Protein AF-A0A2A4NBU1-F1 (afdb_monomer)

Secondary structure (DSSP, 8-state):
-TTEEEEEEEEGGGTEEEEEEEEHHHHHHHHHHHHHTTPPP-----GGGGGGGGGGGSPTTEEEEETTEEEEEETTEEEEEE--------EEEETTEEEEHHHHHHHHHHHIIIII---TT--HHHHHHHHHHHHHHHHHHHHHHHHHHHHHHHHHHHHHHHHHHHHHHHHHHHHHHHHHHHHHHHHHHHHHHHHHHHHHHTTHHHHHHHHHHHHHHHHTS-S--------

Radius of gyration: 52.54 Å; Cα contacts (8 Å, |Δi|>4): 190; chains: 1; bounding box: 81×38×161 Å

Solvent-accessible surface area (backbone atoms only — not comparable to full-atom values): 13398 Å² total; per-residue (Å²): 121,89,62,50,46,68,46,73,44,71,29,49,96,74,82,45,65,53,73,43,76,45,51,42,71,62,52,47,55,54,53,50,53,39,50,75,69,73,45,85,64,65,79,88,76,68,76,75,59,45,44,64,62,43,30,90,39,47,61,80,65,41,74,46,53,34,90,49,31,36,38,34,32,43,88,66,30,43,68,46,80,45,84,35,87,62,82,66,90,47,72,44,58,51,67,94,44,78,40,45,36,86,48,48,62,62,48,28,52,56,52,38,76,76,70,66,50,86,76,77,71,67,57,72,75,54,47,52,43,34,49,51,47,51,54,47,51,50,48,53,52,50,51,52,51,50,52,51,50,54,49,52,54,52,50,56,48,49,56,52,51,49,55,52,51,52,51,50,51,52,52,50,53,51,52,53,52,52,50,53,50,53,51,51,51,51,52,52,49,52,51,50,53,50,50,52,52,47,51,63,72,67,43,59,82,52,48,62,52,50,53,54,51,50,53,52,53,60,71,67,56,72,99,78,79,78,85,80,88,80,135

Foldseek 3Di:
DVQKAWDWDDFPPPRDIDIFIDGPVVVVVVVVVCVVVVHQDQADDGPQRLCLLQLVQADAFDWQDAQQWIWTRHPSGTHDIDGDNDDDFDWGGGHNDTHTRHCSRVVSVVSVSVPSDPPDDDPPVRVVSNVVVVVVVVVVVVVVVVVVVVVVVVVVVVVVVVVVVVVVVVVVVVVVVVVVVVVVVVVVVVVVVVVVVCVVVVPVVCVVVVVVVVVVVVVPDDPDDDPDDDD

pLDDT: mean 79.44, std 13.49, range [41.31, 97.56]

Mean predicted aligned error: 16.14 Å

Sequence (231 aa):
MDEFVVQQMELGKTGKALVVIVRKDFLQTIVDEFLNRKLWLVDVYLGPIVLKNLLPLFEENTCLQLQGMELEISQGEFVSYQKKTNKSWDRYRIGDELIDSNHVLPFACGISTLGFGDTTHIPELLMQVRSESISRRIAIGSQVAFLALVFLILLMNFIRFDAVNEEYSRFSAQLQTGKNLLFRMNDLKDEVAQKESFYVKSGLDTQSKLSYYSDRIASCLPSRLSFNLLG

Structure (mmCIF, N/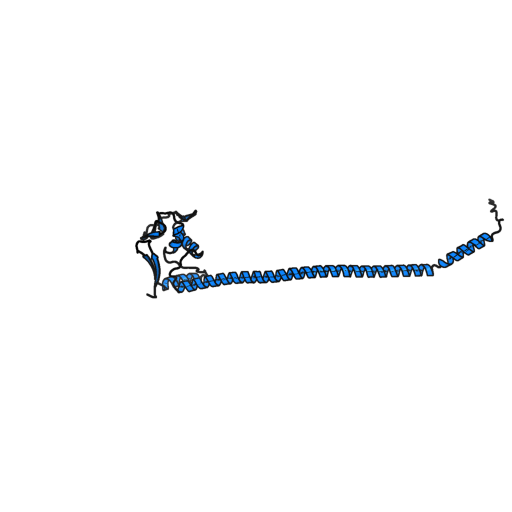CA/C/O backbone):
data_AF-A0A2A4NBU1-F1
#
_entry.id   AF-A0A2A4NBU1-F1
#
loop_
_atom_site.group_PDB
_atom_site.id
_atom_site.type_symbol
_atom_site.label_atom_id
_atom_site.label_alt_id
_atom_site.label_comp_id
_atom_site.label_asym_id
_atom_site.label_entity_id
_atom_site.label_seq_id
_atom_site.pdbx_PDB_ins_code
_atom_site.Cartn_x
_atom_site.Cartn_y
_atom_site.Cartn_z
_atom_site.occupancy
_atom_site.B_iso_or_equiv
_atom_site.auth_seq_id
_atom_site.auth_comp_id
_atom_site.auth_asym_id
_atom_site.auth_atom_id
_atom_site.pdbx_PDB_model_num
ATOM 1 N N . MET A 1 1 ? -1.514 -7.059 -36.323 1.00 52.38 1 MET A N 1
ATOM 2 C CA . MET A 1 1 ? -0.852 -6.297 -35.241 1.00 52.38 1 MET A CA 1
ATOM 3 C C . MET A 1 1 ? -1.372 -6.686 -33.851 1.00 52.38 1 MET A C 1
ATOM 5 O O . MET A 1 1 ? -0.728 -6.308 -32.888 1.00 52.38 1 MET A O 1
ATOM 9 N N . ASP A 1 2 ? -2.425 -7.510 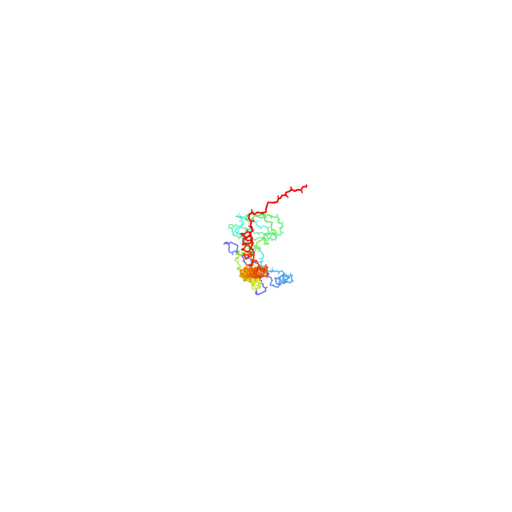-33.727 1.00 62.00 2 ASP A N 1
ATOM 10 C CA . ASP A 1 2 ? -3.018 -7.910 -32.429 1.00 62.00 2 ASP A CA 1
ATOM 11 C C . ASP A 1 2 ? -2.212 -8.910 -31.577 1.00 62.00 2 ASP A C 1
ATOM 13 O O . ASP A 1 2 ? -2.580 -9.195 -30.439 1.00 62.00 2 ASP A O 1
ATOM 17 N N . GLU A 1 3 ? -1.114 -9.461 -32.100 1.00 80.50 3 GLU A N 1
ATOM 18 C CA . GLU A 1 3 ? -0.305 -10.467 -31.391 1.00 80.50 3 GLU A CA 1
ATOM 19 C C . GLU A 1 3 ? 0.789 -9.848 -30.499 1.00 80.50 3 GLU A C 1
ATOM 21 O O . GLU A 1 3 ? 1.436 -10.537 -29.706 1.00 80.50 3 GLU A O 1
ATOM 26 N N . PHE A 1 4 ? 1.015 -8.537 -30.612 1.00 82.25 4 PHE A N 1
ATOM 27 C CA . PHE A 1 4 ? 2.100 -7.848 -29.923 1.00 82.25 4 PHE A CA 1
ATOM 28 C C . PHE A 1 4 ? 1.571 -6.754 -29.011 1.00 82.25 4 PHE A C 1
ATOM 30 O O . PHE A 1 4 ? 0.699 -5.969 -29.374 1.00 82.25 4 PHE A O 1
ATOM 37 N N . VAL A 1 5 ? 2.164 -6.683 -27.828 1.00 81.12 5 VAL A N 1
ATOM 38 C CA . VAL A 1 5 ? 2.031 -5.548 -26.931 1.00 81.12 5 VAL A CA 1
ATOM 39 C C . VAL A 1 5 ? 3.175 -4.587 -27.221 1.00 81.12 5 VAL A C 1
ATOM 41 O O . VAL A 1 5 ? 4.342 -4.983 -27.227 1.00 81.12 5 VAL A O 1
ATOM 44 N N . VAL A 1 6 ? 2.827 -3.322 -27.447 1.00 82.19 6 VAL A N 1
ATOM 45 C CA . VAL A 1 6 ? 3.779 -2.254 -27.750 1.00 82.19 6 VAL A CA 1
ATOM 46 C C . VAL A 1 6 ? 3.655 -1.160 -26.697 1.00 82.19 6 VAL A C 1
ATOM 48 O O . VAL A 1 6 ? 2.556 -0.680 -26.428 1.00 82.19 6 VAL A O 1
ATOM 51 N N . GLN A 1 7 ? 4.784 -0.760 -26.121 1.00 82.00 7 GLN A N 1
ATOM 52 C CA . GLN A 1 7 ? 4.905 0.451 -25.313 1.00 82.00 7 GLN A CA 1
ATOM 53 C C . GLN A 1 7 ? 5.951 1.358 -25.954 1.00 82.00 7 GLN A C 1
ATOM 55 O O . GLN A 1 7 ? 6.982 0.884 -26.434 1.00 82.00 7 GLN A O 1
ATOM 60 N N . GLN A 1 8 ? 5.681 2.659 -25.977 1.00 82.38 8 GLN A N 1
ATOM 61 C CA . GLN A 1 8 ? 6.576 3.640 -26.578 1.00 82.38 8 GLN A CA 1
ATOM 62 C C . GLN A 1 8 ? 6.858 4.794 -25.621 1.00 82.38 8 GLN A C 1
ATOM 64 O O . GLN A 1 8 ? 5.994 5.195 -24.844 1.00 82.38 8 GLN A O 1
ATOM 69 N N . MET A 1 9 ? 8.071 5.329 -25.704 1.00 81.75 9 MET A N 1
ATOM 70 C CA . MET A 1 9 ? 8.528 6.491 -24.952 1.00 81.75 9 MET A CA 1
ATOM 71 C C . MET A 1 9 ? 9.302 7.418 -25.883 1.00 81.75 9 MET A C 1
ATOM 73 O O . MET A 1 9 ? 10.203 6.976 -26.592 1.00 81.75 9 MET A O 1
ATOM 77 N N . GLU A 1 10 ? 8.972 8.703 -25.877 1.00 80.62 10 GLU A N 1
ATOM 78 C CA . GLU A 1 10 ? 9.683 9.707 -26.670 1.00 80.62 10 GLU A CA 1
ATOM 79 C C . GLU A 1 10 ? 11.033 10.065 -26.023 1.00 80.62 10 GLU A C 1
ATOM 81 O O . GLU A 1 10 ? 11.138 10.200 -24.802 1.00 80.62 10 GLU A O 1
ATOM 86 N N . LEU A 1 11 ? 12.076 10.186 -26.849 1.00 80.00 11 LEU A N 1
ATOM 87 C CA . LEU A 1 11 ? 13.441 10.542 -26.453 1.00 80.00 11 LEU A CA 1
ATOM 88 C C . LEU A 1 11 ? 13.660 12.044 -26.679 1.00 80.00 11 LEU A C 1
ATOM 90 O O . LEU A 1 11 ? 14.175 12.481 -27.720 1.00 80.00 11 LEU A O 1
ATOM 94 N N . GLY A 1 12 ? 13.205 12.828 -25.704 1.00 72.44 12 GLY A N 1
ATOM 95 C CA . GLY A 1 12 ? 13.273 14.286 -25.695 1.00 72.44 12 GLY A CA 1
ATOM 96 C C . GLY A 1 12 ? 12.744 14.950 -26.971 1.00 72.44 12 GLY A C 1
ATOM 97 O O . GLY A 1 12 ? 11.928 14.395 -27.707 1.00 72.44 12 GLY A O 1
ATOM 98 N N . LYS A 1 13 ? 13.248 16.144 -27.295 1.00 66.88 13 LYS A N 1
ATOM 99 C CA . LYS A 1 13 ? 12.804 16.935 -28.470 1.00 66.88 13 LYS A CA 1
ATOM 100 C C . LYS A 1 13 ? 13.357 16.469 -29.825 1.00 66.88 13 LYS A C 1
ATOM 102 O O . LYS A 1 13 ? 13.206 17.169 -30.824 1.00 66.88 13 LYS A O 1
ATOM 107 N N . THR A 1 14 ? 14.019 15.313 -29.887 1.00 62.22 14 THR A N 1
ATOM 108 C CA . THR A 1 14 ? 14.720 14.852 -31.103 1.00 62.22 14 THR A CA 1
ATOM 109 C C . THR A 1 14 ? 13.827 14.113 -32.104 1.00 62.22 14 THR A C 1
ATOM 111 O O . THR A 1 14 ? 14.292 13.756 -33.186 1.00 62.22 14 THR A O 1
ATOM 114 N N . GLY A 1 15 ? 12.555 13.869 -31.761 1.00 70.44 15 GLY A N 1
ATOM 115 C CA . GLY A 1 15 ? 11.607 13.136 -32.609 1.00 70.44 15 GLY A CA 1
ATOM 116 C C . GLY A 1 15 ? 11.894 11.633 -32.718 1.00 70.44 15 GLY A C 1
ATOM 117 O O . GLY A 1 15 ? 11.317 10.955 -33.566 1.00 70.44 15 GLY A O 1
ATOM 118 N N . LYS A 1 16 ? 12.794 11.098 -31.884 1.00 80.81 16 LYS A N 1
ATOM 119 C CA . LYS A 1 16 ? 13.063 9.659 -31.771 1.00 80.81 16 LYS A CA 1
ATOM 120 C C . LYS A 1 16 ? 12.199 9.064 -30.665 1.00 80.81 16 LYS A C 1
ATOM 122 O O . LYS A 1 16 ? 11.995 9.696 -29.635 1.00 80.81 16 LYS A O 1
ATOM 127 N N . ALA A 1 17 ? 11.741 7.832 -30.852 1.00 81.12 17 ALA A N 1
ATOM 128 C CA . ALA A 1 17 ? 10.993 7.097 -29.840 1.00 81.12 17 ALA A CA 1
ATOM 129 C C . ALA A 1 17 ? 11.670 5.757 -29.546 1.00 81.12 17 ALA A C 1
ATOM 131 O O . ALA A 1 17 ? 12.088 5.039 -30.458 1.00 81.12 17 ALA A O 1
ATOM 132 N N . LEU A 1 18 ? 11.766 5.418 -28.264 1.00 82.69 18 LEU A N 1
ATOM 133 C CA . LEU A 1 18 ? 12.066 4.072 -27.812 1.00 82.69 18 LEU A CA 1
ATOM 134 C C . LEU A 1 18 ? 10.773 3.264 -27.863 1.00 82.69 18 LEU A C 1
ATOM 136 O O . LEU A 1 18 ? 9.820 3.571 -27.150 1.00 82.69 18 LEU A O 1
ATOM 140 N N . VAL A 1 19 ? 10.753 2.224 -28.691 1.00 83.38 19 VAL A N 1
ATOM 141 C CA . VAL A 1 19 ? 9.606 1.325 -28.825 1.00 83.38 19 VAL A CA 1
ATOM 142 C C . VAL A 1 19 ? 9.999 -0.043 -28.290 1.00 83.38 19 VAL A C 1
ATOM 144 O O . VAL A 1 19 ? 10.940 -0.670 -28.780 1.00 83.38 19 VAL A O 1
ATOM 147 N N . VAL A 1 20 ? 9.277 -0.506 -27.276 1.00 84.38 20 VAL A N 1
ATOM 148 C CA . VAL A 1 20 ? 9.431 -1.837 -26.695 1.00 84.38 20 VAL A CA 1
ATOM 149 C C . VAL A 1 20 ? 8.269 -2.698 -27.165 1.00 84.38 20 VAL A C 1
ATOM 151 O O . VAL A 1 20 ? 7.105 -2.338 -26.999 1.00 84.38 20 VAL A O 1
ATOM 154 N N . ILE A 1 21 ? 8.600 -3.839 -27.766 1.00 87.25 21 ILE A N 1
ATOM 155 C CA . ILE A 1 21 ? 7.637 -4.770 -28.353 1.00 87.25 21 ILE A CA 1
ATOM 156 C C . ILE A 1 21 ? 7.817 -6.130 -27.685 1.00 87.25 21 ILE A C 1
ATOM 158 O O . ILE A 1 21 ? 8.930 -6.655 -27.629 1.00 87.25 21 ILE A O 1
ATOM 162 N N . VAL A 1 22 ? 6.721 -6.719 -27.213 1.00 87.50 22 VAL A N 1
ATOM 163 C CA . VAL A 1 22 ? 6.699 -8.082 -26.671 1.00 87.50 22 VAL A CA 1
ATOM 164 C C . VAL A 1 22 ? 5.521 -8.862 -27.249 1.00 87.50 22 VAL A C 1
ATOM 166 O O . VAL A 1 22 ? 4.473 -8.294 -27.552 1.00 87.50 22 VAL A O 1
ATOM 169 N N . ARG A 1 23 ? 5.680 -10.178 -27.418 1.00 87.75 23 ARG A N 1
ATOM 170 C CA . ARG A 1 23 ? 4.576 -11.059 -27.828 1.00 87.75 23 ARG A CA 1
ATOM 171 C C . ARG A 1 23 ? 3.565 -11.201 -26.694 1.00 87.75 23 ARG A C 1
ATOM 173 O O . ARG A 1 23 ? 3.961 -11.438 -25.551 1.00 87.75 23 ARG A O 1
ATOM 180 N N . LYS A 1 24 ? 2.274 -11.111 -27.019 1.00 86.00 24 LYS A N 1
ATOM 181 C CA . LYS A 1 24 ? 1.177 -11.220 -26.046 1.00 86.00 24 LYS A CA 1
ATOM 182 C C . LYS A 1 24 ? 1.182 -12.573 -25.334 1.00 86.00 24 LYS A C 1
ATOM 184 O O . LYS A 1 24 ? 1.081 -12.596 -24.116 1.00 86.00 24 LYS A O 1
ATOM 189 N N . ASP A 1 25 ? 1.410 -13.666 -26.061 1.00 88.31 25 ASP A N 1
ATOM 190 C CA . ASP A 1 25 ? 1.444 -15.025 -25.494 1.00 88.31 25 ASP A CA 1
ATOM 191 C C . ASP A 1 25 ? 2.539 -15.190 -24.430 1.00 88.31 25 ASP A C 1
ATOM 193 O O . ASP A 1 25 ? 2.342 -15.816 -23.387 1.00 88.31 25 ASP A O 1
ATOM 197 N N . PHE A 1 26 ? 3.704 -14.585 -24.676 1.00 88.69 26 PHE A N 1
ATOM 198 C CA . PHE A 1 26 ? 4.814 -14.614 -23.730 1.00 88.69 26 PHE A CA 1
ATOM 199 C C . PHE A 1 26 ? 4.485 -13.811 -22.469 1.00 88.69 26 PHE A C 1
ATOM 201 O O . PHE A 1 26 ? 4.704 -14.285 -21.357 1.00 88.69 26 PHE A O 1
ATOM 208 N N . LEU A 1 27 ? 3.909 -12.618 -22.641 1.00 87.00 27 LEU A N 1
ATOM 209 C CA . LEU A 1 27 ? 3.467 -11.796 -21.520 1.00 87.00 27 LEU A CA 1
ATOM 210 C C . LEU A 1 27 ? 2.382 -12.507 -20.698 1.00 87.00 27 LEU A C 1
ATOM 212 O O . LEU A 1 27 ? 2.457 -12.507 -19.473 1.00 87.00 27 LEU A O 1
ATOM 216 N N . GLN A 1 28 ? 1.425 -13.156 -21.366 1.00 86.00 28 GLN A N 1
ATOM 217 C CA . GLN A 1 28 ? 0.359 -13.917 -20.719 1.00 86.00 28 GLN A CA 1
ATOM 218 C C . GLN A 1 28 ? 0.922 -15.043 -19.855 1.00 86.00 28 GLN A C 1
ATOM 220 O O . GLN A 1 28 ? 0.533 -15.177 -18.704 1.00 86.00 28 GLN A O 1
ATOM 225 N N . THR A 1 29 ? 1.900 -15.789 -20.375 1.00 89.38 29 THR A N 1
ATOM 226 C CA . THR A 1 29 ? 2.550 -16.879 -19.632 1.00 89.38 29 THR A CA 1
ATOM 227 C C . THR A 1 29 ? 3.165 -16.376 -18.323 1.00 89.38 29 THR A C 1
ATOM 229 O O . THR A 1 29 ? 3.030 -17.020 -17.284 1.00 89.38 29 THR A O 1
ATOM 232 N N . ILE A 1 30 ? 3.807 -15.202 -18.357 1.00 87.38 30 ILE A N 1
ATOM 233 C CA . ILE A 1 30 ? 4.382 -14.575 -17.161 1.00 87.38 30 ILE A CA 1
ATOM 234 C C . ILE A 1 30 ? 3.268 -14.169 -16.191 1.00 87.38 30 ILE A C 1
ATOM 236 O O . ILE A 1 30 ? 3.337 -14.502 -15.010 1.00 87.38 30 ILE A O 1
ATOM 240 N N . VAL A 1 31 ? 2.237 -13.471 -16.674 1.00 86.00 31 VAL A N 1
ATOM 241 C CA . VAL A 1 31 ? 1.106 -13.021 -15.844 1.00 86.00 31 VAL A CA 1
ATOM 242 C C . VAL A 1 31 ? 0.418 -14.209 -15.167 1.00 86.00 31 VAL A C 1
ATOM 244 O O . VAL A 1 31 ? 0.203 -14.182 -13.954 1.00 86.00 31 VAL A O 1
ATOM 247 N N . ASP A 1 32 ? 0.152 -15.275 -15.918 1.00 87.56 32 ASP A N 1
ATOM 248 C CA . ASP A 1 32 ? -0.479 -16.491 -15.412 1.00 87.56 32 ASP A CA 1
ATOM 249 C C . ASP A 1 32 ? 0.383 -17.172 -14.343 1.00 87.56 32 ASP A C 1
ATOM 251 O O . ASP A 1 32 ? -0.149 -17.673 -13.352 1.00 87.56 32 ASP A O 1
ATOM 255 N N . GLU A 1 33 ? 1.714 -17.159 -14.473 1.00 90.50 33 GLU A N 1
ATOM 256 C CA . GLU A 1 33 ? 2.605 -17.698 -13.441 1.00 90.50 33 GLU A CA 1
ATOM 257 C C . GLU A 1 33 ? 2.454 -16.947 -12.106 1.00 90.50 33 GLU A C 1
ATOM 259 O O . GLU A 1 33 ? 2.363 -17.573 -11.043 1.00 90.50 33 GLU A O 1
ATOM 264 N N . PHE A 1 34 ? 2.374 -15.614 -12.144 1.00 86.88 34 PHE A N 1
ATOM 265 C CA . PHE A 1 34 ? 2.155 -14.806 -10.940 1.00 86.88 34 PHE A CA 1
ATOM 266 C C . PHE A 1 34 ? 0.764 -15.045 -10.337 1.00 86.88 34 PHE A C 1
ATOM 268 O O . PHE A 1 34 ? 0.650 -15.243 -9.121 1.00 86.88 34 PHE A O 1
ATOM 275 N N . LEU A 1 35 ? -0.276 -15.110 -11.174 1.00 83.50 35 LEU A N 1
ATOM 276 C CA . LEU A 1 35 ? -1.648 -15.381 -10.734 1.00 83.50 35 LEU A CA 1
ATOM 277 C C . LEU A 1 35 ? -1.786 -16.777 -10.107 1.00 83.50 35 LEU A C 1
ATOM 279 O O . LEU A 1 35 ? -2.375 -16.915 -9.032 1.00 83.50 35 LEU A O 1
ATOM 283 N N . ASN A 1 36 ? -1.164 -17.800 -10.702 1.00 90.19 36 ASN A N 1
ATOM 284 C CA . ASN A 1 36 ? -1.149 -19.172 -10.178 1.00 90.19 36 ASN A CA 1
ATOM 285 C C . ASN A 1 36 ? -0.469 -19.270 -8.807 1.00 90.19 36 ASN A C 1
ATOM 287 O O . ASN A 1 36 ? -0.875 -20.060 -7.952 1.00 90.19 36 ASN A O 1
ATOM 291 N N . ARG A 1 37 ? 0.535 -18.423 -8.554 1.00 91.38 37 ARG A N 1
ATOM 292 C CA . ARG A 1 37 ? 1.203 -18.306 -7.248 1.00 91.38 37 ARG A CA 1
ATOM 293 C C . ARG A 1 37 ? 0.417 -17.465 -6.236 1.00 91.38 37 ARG A C 1
ATOM 295 O O . ARG A 1 37 ? 0.911 -17.237 -5.134 1.00 91.38 37 ARG A O 1
ATOM 302 N N . LYS A 1 38 ? -0.801 -17.023 -6.576 1.00 84.75 38 LYS A N 1
ATOM 303 C CA . LYS A 1 38 ? -1.639 -16.115 -5.772 1.00 84.75 38 LYS A CA 1
ATOM 304 C C . LYS A 1 38 ? -0.959 -14.773 -5.477 1.00 84.75 38 LYS A C 1
ATOM 306 O O . LYS A 1 38 ? -1.311 -14.112 -4.498 1.00 84.75 38 LYS A O 1
ATOM 311 N N . LEU A 1 39 ? 0.008 -14.376 -6.304 1.00 80.62 39 LEU A N 1
ATOM 312 C CA . LEU A 1 39 ? 0.661 -13.077 -6.208 1.00 80.62 39 LEU A CA 1
ATOM 313 C C . LEU A 1 39 ? -0.190 -12.040 -6.933 1.00 80.62 39 LEU A C 1
ATOM 315 O O . LEU A 1 39 ? -0.724 -12.293 -8.012 1.00 80.62 39 LEU A O 1
ATOM 319 N N . TRP A 1 40 ? -0.342 -10.871 -6.318 1.00 69.88 40 TRP A N 1
ATOM 320 C CA . TRP A 1 40 ? -1.146 -9.799 -6.889 1.00 69.88 40 TRP A CA 1
ATOM 321 C C . TRP A 1 40 ? -0.289 -8.958 -7.805 1.00 69.88 40 TRP A C 1
ATOM 323 O O . TRP A 1 40 ? 0.665 -8.310 -7.372 1.00 69.88 40 TRP A O 1
ATOM 333 N N . LEU A 1 41 ? -0.657 -8.974 -9.075 1.00 74.00 41 LEU A N 1
ATOM 334 C CA . LEU A 1 41 ? -0.025 -8.141 -10.066 1.00 74.00 41 LEU A CA 1
ATOM 335 C C . LEU A 1 41 ? -0.742 -6.786 -10.067 1.00 74.00 41 LEU A C 1
ATOM 337 O O . LEU A 1 41 ? -1.961 -6.720 -10.189 1.00 74.00 41 LEU A O 1
ATOM 341 N N . VAL A 1 42 ? 0.009 -5.712 -9.830 1.00 71.56 42 VAL A N 1
ATOM 342 C CA . VAL A 1 42 ? -0.538 -4.346 -9.745 1.00 71.56 42 VAL A CA 1
ATOM 343 C C . VAL A 1 42 ? -0.406 -3.638 -11.086 1.00 71.56 42 VAL A C 1
ATOM 345 O O . VAL A 1 42 ? -1.331 -2.951 -11.513 1.00 71.56 42 VAL A O 1
ATOM 348 N N . ASP A 1 43 ? 0.742 -3.813 -11.740 1.00 74.62 43 ASP A N 1
ATOM 349 C CA . ASP A 1 43 ? 1.054 -3.205 -13.027 1.00 74.62 43 ASP A CA 1
ATOM 350 C C . ASP A 1 43 ? 2.191 -3.972 -13.726 1.00 74.62 43 ASP A C 1
ATOM 352 O O . ASP A 1 43 ? 2.975 -4.655 -13.056 1.00 74.62 43 ASP A O 1
ATOM 356 N N . VAL A 1 44 ? 2.298 -3.849 -15.053 1.00 79.56 44 VAL A N 1
ATOM 357 C CA . VAL A 1 44 ? 3.440 -4.372 -15.828 1.00 79.56 44 VAL A CA 1
ATOM 358 C C . VA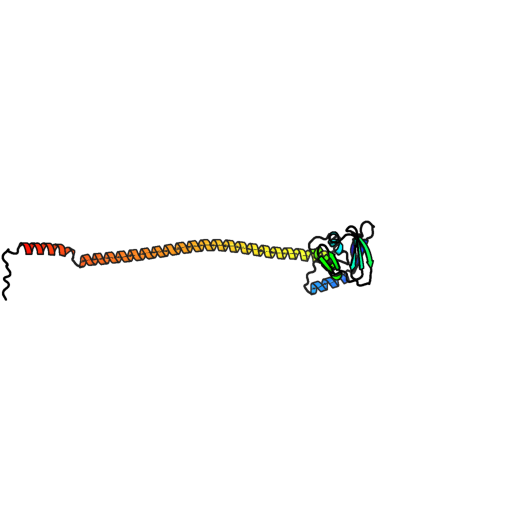L A 1 44 ? 3.978 -3.302 -16.760 1.00 79.56 44 VAL A C 1
ATOM 360 O O . VAL A 1 44 ? 3.281 -2.785 -17.633 1.00 79.56 44 VAL A O 1
ATOM 363 N N . TYR A 1 45 ? 5.276 -3.060 -16.627 1.00 81.88 45 TYR A N 1
ATOM 364 C CA . TYR A 1 45 ? 6.035 -2.175 -17.493 1.00 81.88 45 TYR A CA 1
ATOM 365 C C . TYR A 1 45 ? 6.974 -2.981 -18.379 1.00 81.88 45 TYR A C 1
ATOM 367 O O . TYR A 1 45 ? 7.581 -3.960 -17.936 1.00 81.88 45 TYR A O 1
ATOM 375 N N . LEU A 1 46 ? 7.105 -2.560 -19.634 1.00 83.94 46 LEU A N 1
ATOM 376 C CA . LEU A 1 46 ? 8.007 -3.185 -20.586 1.00 83.94 46 LEU A CA 1
ATOM 377 C C . LEU A 1 46 ? 9.275 -2.348 -20.732 1.00 83.94 46 LEU A C 1
ATOM 379 O O . LEU A 1 46 ? 9.250 -1.189 -21.147 1.00 83.94 46 LEU A O 1
ATOM 383 N N . GLY A 1 47 ? 10.412 -2.968 -20.420 1.00 82.19 47 GLY A N 1
ATOM 384 C CA . GLY A 1 47 ? 11.717 -2.328 -20.541 1.00 82.19 47 GLY A CA 1
ATOM 385 C C . GLY A 1 47 ? 11.887 -1.113 -19.613 1.00 82.19 47 GLY A C 1
ATOM 386 O O . GLY A 1 47 ? 11.247 -1.034 -18.563 1.00 82.19 47 GLY A O 1
ATOM 387 N N . PRO A 1 48 ? 12.763 -0.160 -19.971 1.00 84.56 48 PRO A N 1
ATOM 388 C CA . PRO A 1 48 ? 13.111 0.969 -19.108 1.00 84.56 48 PRO A CA 1
ATOM 389 C C . PRO A 1 48 ? 12.109 2.130 -19.142 1.00 84.56 48 PRO A C 1
ATOM 391 O O . PRO A 1 48 ? 12.385 3.185 -18.579 1.00 84.56 48 PRO A O 1
ATOM 394 N N . ILE A 1 49 ? 10.948 1.964 -19.781 1.00 84.25 49 ILE A N 1
ATOM 395 C CA . ILE A 1 49 ? 9.952 3.036 -19.953 1.00 84.25 49 ILE A CA 1
ATOM 396 C C . ILE A 1 49 ? 9.459 3.568 -18.598 1.00 84.25 49 ILE A C 1
ATOM 398 O O . ILE A 1 49 ? 9.203 4.761 -18.442 1.00 84.25 49 ILE A O 1
ATOM 402 N N . VAL A 1 50 ? 9.408 2.700 -17.585 1.00 85.38 50 VAL A N 1
ATOM 403 C CA . VAL A 1 50 ? 9.010 3.052 -16.215 1.00 85.38 50 VAL A CA 1
ATOM 404 C C . VAL A 1 50 ? 9.903 4.119 -15.567 1.00 85.38 50 VAL A C 1
ATOM 406 O O . VAL A 1 50 ? 9.460 4.839 -14.672 1.00 85.38 50 VAL A O 1
ATOM 409 N N . LEU A 1 51 ? 11.144 4.276 -16.042 1.00 86.75 51 LEU A N 1
ATOM 410 C CA . LEU A 1 51 ? 12.090 5.260 -15.514 1.00 86.75 51 LEU A CA 1
ATOM 411 C C . LEU A 1 51 ? 11.669 6.702 -15.795 1.00 86.75 51 LEU A C 1
AT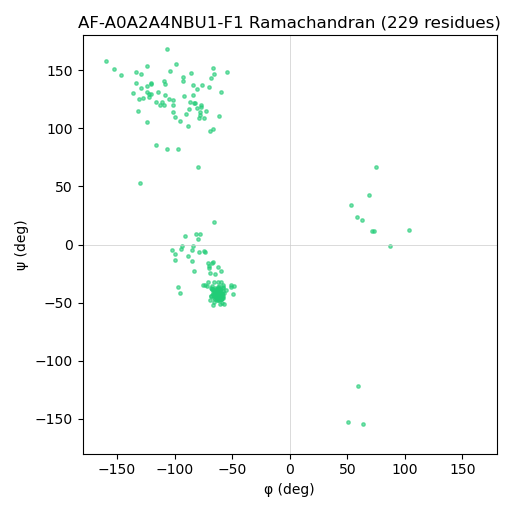OM 413 O O . LEU A 1 51 ? 12.152 7.602 -15.112 1.00 86.75 51 LEU A O 1
ATOM 417 N N . LYS A 1 52 ? 10.726 6.931 -16.722 1.00 84.19 52 LYS A N 1
ATOM 418 C CA . LYS A 1 52 ? 10.112 8.249 -16.937 1.00 84.19 52 LYS A CA 1
ATOM 419 C C . LYS A 1 52 ? 9.587 8.852 -15.632 1.00 84.19 52 LYS A C 1
ATOM 421 O O . LYS A 1 52 ? 9.729 10.049 -15.408 1.00 84.19 52 LYS A O 1
ATOM 426 N N . ASN A 1 53 ? 9.051 8.014 -14.748 1.00 82.38 53 ASN A N 1
ATOM 427 C CA . ASN A 1 53 ? 8.481 8.447 -13.472 1.00 82.38 53 ASN A CA 1
ATOM 428 C C . ASN A 1 53 ? 9.545 8.935 -12.475 1.00 82.38 53 ASN A C 1
ATOM 430 O O . ASN A 1 53 ? 9.215 9.625 -11.517 1.00 82.38 53 ASN A O 1
ATOM 434 N N . LEU A 1 54 ? 10.812 8.575 -12.692 1.00 85.44 54 LEU A N 1
ATOM 435 C CA . LEU A 1 54 ? 11.940 8.973 -11.853 1.00 85.44 54 LEU A CA 1
ATOM 436 C C . LEU A 1 54 ? 12.770 10.108 -12.462 1.00 85.44 54 LEU A C 1
ATOM 438 O O . LEU A 1 54 ? 13.670 10.599 -11.790 1.00 85.44 54 LEU A O 1
ATOM 442 N N . LEU A 1 55 ? 12.480 10.548 -13.694 1.00 85.31 55 LEU A N 1
ATOM 443 C CA . LEU A 1 55 ? 13.215 11.635 -14.356 1.00 85.31 55 LEU A CA 1
ATOM 444 C C . LEU A 1 55 ? 13.388 12.889 -13.484 1.00 85.31 55 LEU A C 1
ATOM 446 O O . LEU A 1 55 ? 14.506 13.399 -13.442 1.00 85.31 55 LEU A O 1
ATOM 450 N N . PRO A 1 56 ? 12.367 13.358 -12.735 1.00 83.19 56 PRO A N 1
ATOM 451 C CA . PRO A 1 56 ? 12.518 14.535 -11.876 1.00 83.19 56 PRO A CA 1
ATOM 452 C C . PRO A 1 56 ? 13.470 14.340 -10.686 1.00 83.19 56 PRO A C 1
ATOM 454 O O . PRO A 1 56 ? 13.828 15.315 -10.036 1.00 83.19 56 PRO A O 1
ATOM 457 N N . LEU A 1 57 ? 13.823 13.095 -10.356 1.00 84.94 57 LEU A N 1
ATOM 458 C CA . LEU A 1 57 ? 14.629 12.739 -9.184 1.00 84.94 57 LEU A CA 1
ATOM 459 C C . LEU A 1 57 ? 16.102 12.481 -9.521 1.00 84.94 57 LEU A C 1
ATOM 461 O O . LEU A 1 57 ? 16.901 12.287 -8.603 1.00 84.94 57 LEU A O 1
ATOM 465 N N . PHE A 1 58 ? 16.455 12.441 -10.808 1.00 85.12 58 PHE A N 1
ATOM 466 C CA . PHE A 1 58 ? 17.837 12.289 -11.250 1.00 85.12 58 PHE A CA 1
ATOM 467 C C . PHE A 1 58 ? 18.552 13.639 -11.314 1.00 85.12 58 PHE A C 1
ATOM 469 O O . PHE A 1 58 ? 17.956 14.664 -11.643 1.00 85.12 58 PHE A O 1
ATOM 476 N N . GLU A 1 59 ? 19.857 13.623 -11.040 1.00 80.75 59 GLU A N 1
ATOM 477 C CA . GLU A 1 59 ? 20.724 14.781 -11.252 1.00 80.75 59 GLU A CA 1
ATOM 478 C C . GLU A 1 59 ? 20.850 15.091 -12.758 1.00 80.75 59 GLU A C 1
ATOM 480 O O . GLU A 1 59 ? 20.750 14.201 -13.615 1.00 80.75 59 GLU A O 1
ATOM 485 N N . GLU A 1 60 ? 21.079 16.362 -13.097 1.00 76.94 60 GLU A N 1
ATOM 486 C CA . GLU A 1 60 ? 21.281 16.777 -14.486 1.00 76.94 60 GLU A CA 1
ATOM 487 C C . GLU A 1 60 ? 22.494 16.055 -15.103 1.00 76.94 60 GLU A C 1
ATOM 489 O O . GLU A 1 60 ? 23.582 16.058 -14.533 1.00 76.94 60 GLU A O 1
ATOM 494 N N . ASN A 1 61 ? 22.325 15.490 -16.306 1.00 78.50 61 ASN A N 1
ATOM 495 C CA . ASN A 1 61 ? 23.368 14.776 -17.065 1.00 78.50 61 ASN A CA 1
ATOM 496 C C . ASN A 1 61 ? 23.810 13.436 -16.448 1.00 78.50 61 ASN A C 1
ATOM 498 O O . ASN A 1 61 ? 24.994 13.096 -16.441 1.00 78.50 61 ASN A O 1
ATOM 502 N N . THR A 1 62 ? 22.851 12.647 -15.963 1.00 83.00 62 THR A N 1
ATOM 503 C CA . THR A 1 62 ? 23.114 11.300 -15.444 1.00 83.00 62 THR A CA 1
ATOM 504 C C . THR A 1 62 ? 23.142 10.266 -16.573 1.00 83.00 62 THR A C 1
ATOM 506 O O . THR A 1 62 ? 22.197 10.146 -17.354 1.00 83.00 62 THR A O 1
ATOM 509 N N . CYS A 1 63 ? 24.201 9.454 -16.625 1.00 84.06 63 CYS A N 1
ATOM 510 C CA . CYS A 1 63 ? 24.273 8.274 -17.487 1.00 84.06 63 CYS A CA 1
ATOM 511 C C . CYS A 1 63 ? 23.954 7.013 -16.672 1.00 84.06 63 CYS A C 1
ATOM 513 O O . CYS A 1 63 ? 24.737 6.598 -15.815 1.00 84.06 63 CYS A O 1
ATOM 515 N N . LEU A 1 64 ? 22.792 6.410 -16.927 1.00 84.81 64 LEU A N 1
ATOM 516 C CA . LEU A 1 64 ? 22.338 5.186 -16.277 1.00 84.81 64 LEU A CA 1
ATOM 517 C C . LEU A 1 64 ? 22.799 3.963 -17.068 1.00 84.81 64 LEU A C 1
ATOM 519 O O . LEU A 1 64 ? 22.298 3.676 -18.153 1.00 84.81 64 LEU A O 1
ATOM 523 N N . GLN A 1 65 ? 23.705 3.196 -16.484 1.00 85.31 65 GLN A N 1
ATOM 524 C CA . GLN A 1 65 ? 24.142 1.891 -16.955 1.00 85.31 65 GLN A CA 1
ATOM 525 C C . GLN A 1 65 ? 23.339 0.818 -16.218 1.00 85.31 65 GLN A C 1
ATOM 527 O O . GLN A 1 65 ? 23.517 0.550 -15.030 1.00 85.31 65 GLN A O 1
ATOM 532 N N . LEU A 1 66 ? 22.403 0.215 -16.941 1.00 82.44 66 LEU A N 1
ATOM 533 C CA . LEU A 1 66 ? 21.566 -0.885 -16.478 1.00 82.44 66 LEU A CA 1
ATOM 534 C C . LEU A 1 66 ? 22.025 -2.180 -17.154 1.00 82.44 66 LEU A C 1
ATOM 536 O O . LEU A 1 66 ? 22.786 -2.181 -18.124 1.00 82.44 66 LEU A O 1
ATOM 540 N N . GLN A 1 67 ? 21.536 -3.323 -16.676 1.00 78.50 67 GLN A N 1
ATOM 541 C CA . GLN A 1 67 ? 21.894 -4.598 -17.293 1.00 78.50 67 GLN A CA 1
ATOM 542 C C . GLN A 1 67 ? 21.436 -4.657 -18.758 1.00 78.50 67 GLN A C 1
ATOM 544 O O . GLN A 1 67 ? 20.244 -4.749 -19.049 1.00 78.50 67 GLN A O 1
ATOM 549 N N . GLY A 1 68 ? 22.394 -4.642 -19.687 1.00 79.75 68 GLY A N 1
ATOM 550 C CA . GLY A 1 68 ? 22.121 -4.759 -21.119 1.00 79.75 68 GLY A CA 1
ATOM 551 C C . GLY A 1 68 ? 21.817 -3.436 -21.830 1.00 79.75 68 GLY A C 1
ATOM 552 O O . GLY A 1 68 ? 21.592 -3.456 -23.044 1.00 79.75 68 GLY A O 1
ATOM 553 N N . MET A 1 69 ? 21.793 -2.303 -21.122 1.00 85.69 69 MET A N 1
ATOM 554 C CA . MET A 1 69 ? 21.433 -1.008 -21.702 1.00 85.69 69 MET A CA 1
ATOM 555 C C . MET A 1 69 ? 22.072 0.171 -20.972 1.00 85.69 69 MET A C 1
ATOM 557 O O . MET A 1 69 ? 22.297 0.135 -19.770 1.00 85.69 69 MET A O 1
ATOM 561 N N . GLU A 1 70 ? 22.307 1.240 -21.711 1.00 86.25 70 GLU A N 1
ATOM 562 C CA . GLU A 1 70 ? 22.752 2.528 -21.210 1.00 86.25 70 GLU A CA 1
ATOM 563 C C . GLU A 1 70 ? 21.752 3.592 -21.659 1.00 86.25 70 GLU A C 1
ATOM 565 O O . GLU A 1 70 ? 21.345 3.626 -22.826 1.00 86.25 70 GLU A O 1
ATOM 570 N N . LEU A 1 71 ? 21.326 4.415 -20.708 1.00 86.06 71 LEU A N 1
ATOM 571 C CA . LEU A 1 71 ? 20.373 5.497 -20.893 1.00 86.06 71 LEU A CA 1
ATOM 572 C C . LEU A 1 71 ? 21.027 6.798 -20.461 1.00 86.06 71 LEU A C 1
ATOM 574 O O . LEU A 1 71 ? 21.513 6.913 -19.340 1.00 86.06 71 LEU A O 1
ATOM 578 N N . GLU A 1 72 ? 20.997 7.785 -21.339 1.00 86.25 72 GLU A N 1
ATOM 579 C CA . GLU A 1 72 ? 21.508 9.115 -21.034 1.00 86.25 72 GLU A CA 1
ATOM 580 C C . GLU A 1 72 ? 20.342 10.046 -20.718 1.00 86.25 72 GLU A C 1
ATOM 582 O O . GLU A 1 72 ? 19.415 10.187 -21.525 1.00 86.25 72 GLU A O 1
ATOM 587 N N . ILE A 1 73 ? 20.388 10.661 -19.538 1.00 84.75 73 ILE A N 1
ATOM 588 C CA . ILE A 1 73 ? 19.401 11.630 -19.071 1.00 84.75 73 ILE A CA 1
ATOM 589 C C . ILE A 1 73 ? 20.060 13.002 -19.069 1.00 84.75 73 ILE A C 1
ATOM 591 O O . ILE A 1 73 ? 21.026 13.223 -18.344 1.00 84.75 73 ILE A O 1
ATOM 595 N N . SER A 1 74 ? 19.514 13.942 -19.832 1.00 81.44 74 SER A N 1
ATOM 596 C CA . SER A 1 74 ? 19.940 15.343 -19.812 1.00 81.44 74 SER A CA 1
ATOM 597 C C . SER A 1 74 ? 18.712 16.236 -19.748 1.00 81.44 74 SER A C 1
ATOM 599 O O . SER A 1 74 ? 17.704 15.953 -20.392 1.00 81.44 74 SER A O 1
ATOM 601 N N . GLN A 1 75 ? 18.784 17.301 -18.947 1.00 76.31 75 GLN A N 1
ATOM 602 C CA . GLN A 1 75 ? 17.700 18.281 -18.797 1.00 76.31 75 GLN A CA 1
ATOM 603 C C . GLN A 1 75 ? 16.331 17.659 -18.443 1.00 76.31 75 GLN A C 1
ATOM 605 O O . GLN A 1 75 ? 15.292 18.143 -18.882 1.00 76.31 75 GLN A O 1
ATOM 610 N N . GLY A 1 76 ? 16.321 16.571 -17.663 1.00 74.75 76 GLY A N 1
ATOM 611 C CA . GLY A 1 76 ? 15.088 15.886 -17.257 1.00 74.75 76 GLY A CA 1
ATOM 612 C C . GLY A 1 76 ? 14.402 15.075 -18.366 1.00 74.75 76 GLY A C 1
ATOM 613 O O . GLY A 1 76 ? 13.276 14.626 -18.171 1.00 74.75 76 GLY A O 1
ATOM 614 N N . GLU A 1 77 ? 15.062 14.853 -19.505 1.00 80.50 77 GLU A N 1
ATOM 615 C CA . GLU A 1 77 ? 14.572 14.024 -20.611 1.00 80.50 77 GLU A CA 1
ATOM 616 C C . GLU A 1 77 ? 15.578 12.911 -20.951 1.00 80.50 77 GLU A C 1
ATOM 618 O O . GLU A 1 77 ? 16.788 13.041 -20.747 1.00 80.50 77 GLU A O 1
ATOM 623 N N . PHE A 1 78 ? 15.084 11.798 -21.502 1.00 82.06 78 PHE A N 1
ATOM 624 C CA . PHE A 1 78 ? 15.953 10.767 -22.070 1.00 82.06 78 PHE A CA 1
ATOM 625 C C . PHE A 1 78 ? 16.473 11.216 -23.435 1.00 82.06 78 PHE A C 1
ATOM 627 O O . PHE A 1 78 ? 15.693 11.424 -24.364 1.00 82.06 78 PHE A O 1
ATOM 634 N N . VAL A 1 79 ? 17.793 11.314 -23.573 1.00 79.38 79 VAL A N 1
ATOM 635 C CA . VAL A 1 79 ? 18.449 11.783 -24.803 1.00 79.38 79 VAL A CA 1
ATOM 636 C C . VAL A 1 79 ? 18.904 10.624 -25.681 1.00 79.38 79 VAL A C 1
ATOM 638 O O . VAL A 1 79 ? 18.829 10.700 -26.909 1.00 79.38 79 VAL A O 1
ATOM 641 N N . SER A 1 80 ? 19.370 9.534 -25.069 1.00 80.31 80 SER A N 1
ATOM 642 C CA . SER A 1 80 ? 20.010 8.438 -25.792 1.00 80.31 80 SER A CA 1
ATOM 643 C C . SER A 1 80 ? 19.727 7.084 -25.151 1.00 80.31 80 SER A C 1
ATOM 645 O O . SER A 1 80 ? 19.624 6.964 -23.931 1.00 80.31 80 SER A O 1
ATOM 647 N N . TYR A 1 81 ? 19.626 6.063 -26.002 1.00 84.31 81 TYR A N 1
ATOM 648 C CA . TYR A 1 81 ? 19.555 4.656 -25.623 1.00 84.31 81 TYR A CA 1
ATOM 649 C C . TYR A 1 81 ? 20.619 3.882 -26.396 1.00 84.31 81 TYR A C 1
ATOM 651 O O . TYR A 1 81 ? 20.647 3.915 -27.630 1.00 84.31 81 TYR A O 1
ATOM 659 N N . GLN A 1 82 ? 21.463 3.144 -25.679 1.00 83.81 82 GLN A N 1
ATOM 660 C CA . GLN A 1 82 ? 22.431 2.229 -26.274 1.00 83.81 82 GLN A CA 1
ATOM 661 C C . GLN A 1 82 ? 22.326 0.850 -25.637 1.00 83.81 82 GLN A C 1
ATOM 663 O O . GLN A 1 82 ? 22.298 0.701 -24.420 1.00 83.81 82 GLN A O 1
ATOM 668 N N . LYS A 1 83 ? 22.320 -0.198 -26.460 1.00 83.12 83 LYS A N 1
ATOM 669 C CA . LYS A 1 83 ? 22.423 -1.571 -25.964 1.00 83.12 83 LY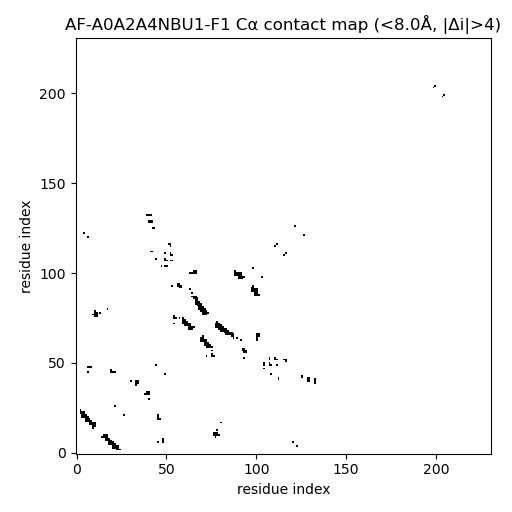S A CA 1
ATOM 670 C C . LYS A 1 83 ? 23.887 -1.865 -25.634 1.00 83.12 83 LYS A C 1
ATOM 672 O O . LYS A 1 83 ? 24.700 -2.012 -26.544 1.00 83.12 83 LYS A O 1
ATOM 677 N N . LYS A 1 84 ? 24.220 -1.977 -24.349 1.00 82.12 84 LYS A N 1
ATOM 678 C CA . LYS A 1 84 ? 25.560 -2.354 -23.879 1.00 82.12 84 LYS A CA 1
ATOM 679 C C . LYS A 1 84 ? 25.496 -3.676 -23.132 1.00 82.12 84 LYS A C 1
ATOM 681 O O . LYS A 1 84 ? 24.794 -3.805 -22.142 1.00 82.12 84 LYS A O 1
ATOM 686 N N . THR A 1 85 ? 26.262 -4.663 -23.587 1.00 69.75 85 THR A N 1
ATOM 687 C CA . THR A 1 85 ? 26.323 -5.999 -22.964 1.00 69.75 85 THR A CA 1
ATOM 688 C C . THR A 1 85 ? 27.198 -6.025 -21.706 1.00 69.75 85 THR A C 1
ATOM 690 O O . THR A 1 85 ? 27.277 -7.048 -21.028 1.00 69.75 85 THR A O 1
ATOM 693 N N . ASN A 1 86 ? 27.883 -4.922 -21.396 1.00 68.12 86 ASN A N 1
ATOM 694 C CA . ASN A 1 86 ? 28.802 -4.877 -20.273 1.00 68.12 86 ASN A CA 1
ATOM 695 C C . ASN A 1 86 ? 28.039 -4.672 -18.959 1.00 68.12 86 ASN A C 1
ATOM 697 O O . ASN A 1 86 ? 27.152 -3.825 -18.881 1.00 68.12 86 ASN A O 1
ATOM 701 N N . LYS A 1 87 ? 28.376 -5.459 -17.937 1.00 64.00 87 LYS A N 1
ATOM 702 C CA . LYS A 1 87 ? 27.796 -5.321 -16.598 1.00 64.00 87 LYS A CA 1
ATOM 703 C C . LYS A 1 87 ? 28.643 -4.319 -15.822 1.00 64.00 87 LYS A C 1
ATOM 705 O O . LYS A 1 87 ? 29.719 -4.688 -15.359 1.00 64.00 87 LYS A O 1
ATOM 710 N N . SER A 1 88 ? 28.177 -3.078 -15.695 1.00 66.62 88 SER A N 1
ATOM 711 C CA . SER A 1 88 ? 28.687 -2.186 -14.654 1.00 66.62 88 SER A CA 1
ATOM 712 C C . SER A 1 88 ? 27.797 -2.300 -13.415 1.00 66.62 88 SER A C 1
ATOM 714 O O . SER A 1 88 ? 26.575 -2.466 -13.502 1.00 66.62 88 SER A O 1
ATOM 716 N N . TRP A 1 89 ? 28.432 -2.275 -12.248 1.00 70.00 89 TRP A N 1
ATOM 717 C CA . TRP A 1 89 ? 27.751 -2.160 -10.966 1.00 70.00 89 TRP A CA 1
ATOM 718 C C . TRP A 1 89 ? 27.995 -0.758 -10.440 1.00 70.00 89 TRP A C 1
ATOM 720 O O . TRP A 1 89 ? 28.903 -0.534 -9.643 1.00 70.00 89 TRP A O 1
ATOM 730 N N . ASP A 1 90 ? 27.187 0.172 -10.929 1.00 82.12 90 ASP A N 1
ATOM 731 C CA . ASP A 1 90 ? 27.190 1.546 -10.454 1.00 82.12 90 ASP A CA 1
ATOM 732 C C . ASP A 1 90 ? 26.057 1.782 -9.454 1.00 82.12 90 ASP A C 1
ATOM 734 O O . ASP A 1 90 ? 25.035 1.084 -9.436 1.00 82.12 90 ASP A O 1
ATOM 738 N N . ARG A 1 91 ? 26.270 2.782 -8.599 1.00 86.06 91 ARG A N 1
ATOM 739 C CA . ARG A 1 91 ? 25.271 3.302 -7.668 1.00 86.06 91 ARG A CA 1
ATOM 740 C C . ARG A 1 91 ? 24.831 4.673 -8.142 1.00 86.06 91 ARG A C 1
ATOM 742 O O . ARG A 1 91 ? 25.670 5.536 -8.386 1.00 86.06 91 ARG A O 1
ATOM 749 N N . TYR A 1 92 ? 23.524 4.857 -8.244 1.00 86.19 92 TYR A N 1
ATOM 750 C CA . TYR A 1 92 ? 22.905 6.090 -8.701 1.00 86.19 92 TYR A CA 1
ATOM 751 C C . TYR A 1 92 ? 22.245 6.802 -7.541 1.00 86.19 92 TYR A C 1
ATOM 753 O O . TYR A 1 92 ? 21.585 6.177 -6.710 1.00 86.19 92 TYR A O 1
ATOM 761 N N . ARG A 1 93 ? 22.415 8.120 -7.499 1.00 85.94 93 ARG A N 1
ATOM 762 C CA . ARG A 1 93 ? 21.699 8.959 -6.554 1.00 85.94 93 ARG A CA 1
ATOM 763 C C . ARG A 1 93 ? 20.315 9.270 -7.114 1.00 85.94 93 ARG A C 1
ATOM 765 O O . ARG A 1 93 ? 20.209 9.797 -8.219 1.00 85.94 93 ARG A O 1
ATOM 772 N N . ILE A 1 94 ? 19.275 8.901 -6.376 1.00 85.00 94 ILE A N 1
ATOM 773 C CA . ILE A 1 94 ? 17.878 9.183 -6.713 1.00 85.00 94 ILE A CA 1
ATOM 774 C C . ILE A 1 94 ? 17.291 9.928 -5.517 1.00 85.00 94 ILE A C 1
ATOM 776 O O . ILE A 1 94 ? 17.079 9.342 -4.454 1.00 85.00 94 ILE A O 1
ATOM 780 N N . GLY A 1 95 ? 17.093 11.240 -5.665 1.00 83.06 95 GLY A N 1
ATOM 781 C CA . GLY A 1 95 ? 16.834 12.121 -4.524 1.00 83.06 95 GLY A CA 1
ATOM 782 C C . GLY A 1 95 ? 17.992 12.091 -3.517 1.00 83.06 95 GLY A C 1
ATOM 783 O O . GLY A 1 95 ? 19.137 12.364 -3.874 1.00 83.06 95 GLY A O 1
ATOM 784 N N . ASP A 1 96 ? 17.703 11.719 -2.269 1.00 84.25 96 ASP A N 1
ATOM 785 C CA . ASP A 1 96 ? 18.704 11.636 -1.194 1.00 84.25 96 ASP A CA 1
ATOM 786 C C . ASP A 1 96 ? 19.298 10.228 -1.001 1.00 84.25 96 ASP A C 1
ATOM 788 O O . ASP A 1 96 ? 20.219 10.049 -0.199 1.00 84.25 96 ASP A O 1
ATOM 792 N N . GLU A 1 97 ? 18.822 9.225 -1.746 1.00 87.50 97 GLU A N 1
ATOM 793 C CA . GLU A 1 97 ? 19.239 7.829 -1.590 1.00 87.50 97 GLU A CA 1
ATOM 794 C C . GLU A 1 97 ? 20.200 7.367 -2.693 1.00 87.50 97 GLU A C 1
ATOM 796 O O . GLU A 1 97 ? 20.140 7.814 -3.838 1.00 87.50 97 GLU A O 1
ATOM 801 N N . LEU A 1 98 ? 21.093 6.436 -2.343 1.00 89.88 98 LEU A N 1
ATOM 802 C CA . LEU A 1 98 ? 21.989 5.757 -3.281 1.00 89.88 98 LEU A CA 1
ATOM 803 C C . LEU A 1 98 ? 21.443 4.362 -3.583 1.00 89.88 98 LEU A C 1
ATOM 805 O O . LEU A 1 98 ? 21.418 3.500 -2.705 1.00 89.88 98 LEU A O 1
ATOM 809 N N . ILE A 1 99 ? 21.046 4.138 -4.832 1.00 89.81 99 ILE A N 1
ATOM 810 C CA . ILE A 1 99 ? 20.409 2.906 -5.298 1.00 89.81 99 ILE A CA 1
ATOM 811 C C . ILE A 1 99 ? 21.334 2.203 -6.295 1.00 89.81 99 ILE A C 1
ATOM 813 O O . ILE A 1 99 ? 21.839 2.815 -7.235 1.00 89.81 99 ILE A O 1
ATOM 817 N N . ASP A 1 100 ? 21.558 0.902 -6.109 1.00 90.25 100 ASP A N 1
ATOM 818 C CA . ASP A 1 100 ? 22.337 0.102 -7.061 1.00 90.25 100 ASP A CA 1
ATOM 819 C C . ASP A 1 100 ? 21.617 -0.015 -8.410 1.00 90.25 100 ASP A C 1
ATOM 821 O O . ASP A 1 100 ? 20.392 -0.157 -8.454 1.00 90.25 100 ASP A O 1
ATOM 825 N N . SER A 1 101 ? 22.376 -0.082 -9.508 1.00 86.56 101 SER A N 1
ATOM 826 C CA . SER A 1 101 ? 21.850 -0.210 -10.878 1.00 86.56 101 SER A CA 1
ATOM 827 C C . SER A 1 101 ? 20.791 -1.311 -11.051 1.00 86.56 101 SER A C 1
ATOM 829 O O . SER A 1 101 ? 19.807 -1.130 -11.768 1.00 86.56 101 SER A O 1
ATOM 831 N N . ASN A 1 102 ? 20.935 -2.435 -10.342 1.00 87.50 102 ASN A N 1
ATOM 832 C CA . ASN A 1 102 ? 19.996 -3.562 -10.388 1.00 87.50 102 ASN A CA 1
ATOM 833 C C . ASN A 1 102 ? 18.630 -3.258 -9.751 1.00 87.50 102 ASN A C 1
ATOM 835 O O . ASN A 1 102 ? 17.638 -3.901 -10.090 1.00 87.50 102 ASN A O 1
ATOM 839 N N . HIS A 1 103 ? 18.580 -2.300 -8.828 1.00 89.25 103 HIS A N 1
ATOM 840 C CA . HIS A 1 103 ? 17.387 -1.957 -8.059 1.00 89.25 103 HIS A CA 1
ATOM 841 C C . HIS A 1 103 ? 16.658 -0.728 -8.610 1.00 89.25 103 HIS A C 1
ATOM 843 O O . HIS A 1 103 ? 15.493 -0.530 -8.278 1.00 89.25 103 HIS A O 1
ATOM 849 N N . VAL A 1 104 ? 17.282 0.043 -9.508 1.00 89.00 104 VAL A N 1
ATOM 850 C CA . VAL A 1 104 ? 16.680 1.249 -10.103 1.00 89.00 104 VAL A CA 1
ATOM 851 C C . VAL A 1 104 ? 15.371 0.939 -10.841 1.00 89.00 104 VAL A C 1
ATOM 853 O O . VAL A 1 104 ? 14.375 1.631 -10.648 1.00 89.00 104 VAL A O 1
ATOM 856 N N . LEU A 1 105 ? 15.337 -0.123 -11.654 1.00 87.81 105 LEU A N 1
ATOM 857 C CA . LEU A 1 105 ? 14.131 -0.518 -12.396 1.00 87.81 105 LEU A CA 1
ATOM 858 C C . LEU A 1 105 ? 12.995 -0.998 -11.468 1.00 87.81 105 LEU A C 1
ATOM 860 O O . LEU A 1 105 ? 11.894 -0.453 -11.568 1.00 87.81 105 LEU A O 1
ATOM 864 N N . PRO A 1 106 ? 13.220 -1.952 -10.536 1.00 88.12 106 PRO A N 1
ATOM 865 C CA . PRO A 1 106 ? 12.215 -2.312 -9.534 1.00 88.12 106 PRO A CA 1
ATOM 866 C C . PRO A 1 106 ? 11.722 -1.122 -8.703 1.00 88.12 106 PRO A C 1
ATOM 868 O O . PRO A 1 106 ? 10.527 -1.019 -8.426 1.00 88.12 106 PRO A O 1
ATOM 871 N N . PHE A 1 107 ? 12.623 -0.208 -8.337 1.00 88.56 107 PHE A N 1
ATOM 872 C CA . PHE A 1 107 ? 12.282 0.996 -7.585 1.00 88.56 107 PHE A CA 1
ATOM 873 C C . PHE A 1 107 ? 11.348 1.916 -8.381 1.00 88.56 107 PHE A C 1
ATOM 875 O O . PHE A 1 107 ? 10.310 2.339 -7.870 1.00 88.56 107 PHE A O 1
ATOM 882 N N . ALA A 1 108 ? 11.646 2.141 -9.664 1.00 87.00 108 ALA A N 1
ATOM 883 C CA . ALA A 1 108 ? 10.785 2.902 -10.567 1.00 87.00 108 ALA A CA 1
ATOM 884 C C . ALA A 1 108 ? 9.385 2.289 -10.690 1.00 87.00 108 ALA A C 1
ATOM 886 O O . ALA A 1 108 ? 8.383 3.008 -10.636 1.00 87.00 108 ALA A O 1
ATOM 887 N N . CYS A 1 109 ? 9.307 0.956 -10.796 1.00 84.62 109 CYS A N 1
ATOM 888 C CA . CYS A 1 109 ? 8.037 0.234 -10.777 1.00 84.62 109 CYS A CA 1
ATOM 889 C C . CYS A 1 109 ? 7.276 0.490 -9.472 1.00 84.62 109 CYS A C 1
ATOM 891 O O . CYS A 1 109 ? 6.092 0.807 -9.519 1.00 84.62 109 CYS A O 1
ATOM 893 N N . GLY A 1 110 ? 7.939 0.433 -8.316 1.00 82.94 110 GLY A N 1
ATOM 894 C CA . GLY A 1 110 ? 7.318 0.744 -7.027 1.00 82.94 110 GLY A CA 1
ATOM 895 C C . GLY A 1 110 ? 6.719 2.153 -6.981 1.00 82.94 110 GLY A C 1
ATOM 896 O O . GLY A 1 110 ? 5.530 2.304 -6.693 1.00 82.94 110 GLY A O 1
ATOM 897 N N . ILE A 1 111 ? 7.503 3.170 -7.349 1.00 82.94 111 ILE A N 1
ATOM 898 C CA . ILE A 1 111 ? 7.068 4.578 -7.354 1.00 82.94 111 ILE A CA 1
ATOM 899 C C . ILE A 1 111 ? 5.893 4.806 -8.313 1.00 82.94 111 ILE A C 1
ATOM 901 O O . ILE A 1 111 ? 4.955 5.530 -7.977 1.00 82.94 111 ILE A O 1
ATOM 905 N N . SER A 1 112 ? 5.884 4.138 -9.470 1.00 79.88 112 SER A N 1
ATOM 906 C CA . SER A 1 112 ? 4.782 4.253 -10.434 1.00 79.88 112 SER A CA 1
ATOM 907 C C . SER A 1 112 ? 3.421 3.865 -9.835 1.00 79.88 112 SER A C 1
ATOM 909 O O . SER A 1 112 ? 2.410 4.514 -10.109 1.00 79.88 112 SER A O 1
ATOM 911 N N . THR A 1 113 ? 3.394 2.881 -8.924 1.00 73.75 113 THR A N 1
ATOM 912 C CA . THR A 1 113 ? 2.154 2.429 -8.269 1.00 73.75 113 THR A CA 1
ATOM 913 C C . THR A 1 113 ? 1.576 3.435 -7.272 1.00 73.75 113 THR A C 1
ATOM 915 O O . THR A 1 113 ? 0.405 3.318 -6.899 1.00 73.75 113 THR A O 1
ATOM 918 N N . LEU A 1 114 ? 2.369 4.427 -6.849 1.00 72.00 114 LEU A N 1
ATOM 919 C CA . LEU A 1 114 ? 1.955 5.483 -5.922 1.00 72.00 114 LEU A CA 1
ATOM 920 C C . LEU A 1 114 ? 1.237 6.650 -6.619 1.00 72.00 114 LEU A C 1
ATOM 922 O O . LEU A 1 114 ? 0.774 7.560 -5.939 1.00 72.00 114 LEU A O 1
ATOM 926 N N . GLY A 1 115 ? 1.084 6.606 -7.949 1.00 62.06 115 GLY A N 1
ATOM 927 C CA . GLY A 1 115 ? 0.270 7.571 -8.700 1.00 62.06 115 GLY A CA 1
ATOM 928 C C . GLY A 1 115 ? 1.055 8.640 -9.460 1.00 62.06 115 GLY A C 1
ATOM 929 O O . GLY A 1 115 ? 0.447 9.587 -9.944 1.00 62.06 115 GLY A O 1
ATOM 930 N N . PHE A 1 116 ? 2.374 8.487 -9.607 1.00 54.84 116 PHE A N 1
ATOM 931 C CA . PHE A 1 116 ? 3.232 9.433 -10.337 1.00 54.84 116 PHE A CA 1
ATOM 932 C C . PHE A 1 116 ? 3.411 9.111 -11.833 1.00 54.84 116 PHE A C 1
ATOM 934 O O . PHE A 1 116 ? 4.224 9.744 -12.498 1.00 54.84 116 PHE A O 1
ATOM 941 N N . GLY A 1 117 ? 2.685 8.124 -12.370 1.00 52.94 117 GLY A N 1
ATOM 942 C CA . GLY A 1 117 ? 2.843 7.670 -13.753 1.00 52.94 117 GLY A CA 1
ATOM 943 C C . GLY A 1 117 ? 1.657 7.996 -14.656 1.00 52.94 117 GLY A C 1
ATOM 944 O O . GLY A 1 117 ? 0.546 7.518 -14.424 1.00 52.94 117 GLY A O 1
ATOM 945 N N . ASP A 1 118 ? 1.922 8.727 -15.743 1.00 53.09 118 ASP A N 1
ATOM 946 C CA . ASP A 1 118 ? 1.037 8.780 -16.908 1.00 53.09 118 ASP A CA 1
ATOM 947 C C . ASP A 1 118 ? 1.077 7.425 -17.613 1.00 53.09 118 ASP A C 1
ATOM 949 O O . ASP A 1 118 ? 1.979 7.117 -18.395 1.00 53.09 118 ASP A O 1
ATOM 953 N N . THR A 1 119 ? 0.084 6.589 -17.332 1.00 53.06 119 THR A N 1
ATOM 954 C CA . THR A 1 119 ? -0.078 5.289 -17.983 1.00 53.06 119 THR A CA 1
ATOM 955 C C . THR A 1 119 ? -0.719 5.466 -19.357 1.00 53.06 119 THR A C 1
ATOM 957 O O . THR A 1 119 ? -1.872 5.100 -19.584 1.00 53.06 119 THR A O 1
ATOM 960 N N . THR A 1 120 ? 0.012 6.094 -20.270 1.00 47.47 120 THR A N 1
ATOM 961 C CA . THR A 1 120 ? -0.372 6.192 -21.677 1.00 47.47 120 THR A CA 1
ATOM 962 C C . THR A 1 120 ? -0.046 4.855 -22.347 1.00 47.47 120 THR A C 1
ATOM 964 O O . THR A 1 120 ? 1.110 4.470 -22.467 1.00 47.47 120 THR A O 1
ATOM 967 N N . HIS A 1 121 ? -1.097 4.125 -22.732 1.00 50.06 121 HIS A N 1
ATOM 968 C CA . HIS A 1 121 ? -1.075 2.800 -23.373 1.00 50.06 121 HIS A CA 1
ATOM 969 C C . HIS A 1 121 ? -0.746 1.608 -22.469 1.00 50.06 121 HIS A C 1
ATOM 971 O O . HIS A 1 121 ? 0.232 0.885 -22.652 1.00 50.06 121 HIS A O 1
ATOM 977 N N . ILE A 1 122 ? -1.664 1.341 -21.540 1.00 56.16 122 ILE A N 1
ATOM 978 C CA . ILE A 1 122 ? -1.804 0.018 -20.935 1.00 56.16 122 ILE A CA 1
ATOM 979 C C . ILE A 1 122 ? -2.654 -0.859 -21.880 1.00 56.16 122 ILE A C 1
ATOM 981 O O . ILE A 1 122 ? -3.792 -0.493 -22.173 1.00 56.16 122 ILE A O 1
ATOM 985 N N . PRO A 1 123 ? -2.141 -2.003 -22.364 1.00 57.03 123 PRO A N 1
ATOM 986 C CA . PRO A 1 123 ? -2.921 -3.004 -23.094 1.00 57.03 123 PRO A CA 1
ATOM 987 C C . PRO A 1 123 ? -4.146 -3.462 -22.302 1.00 57.03 123 PRO A C 1
ATOM 989 O O . PRO A 1 123 ? -4.085 -3.585 -21.084 1.00 57.03 123 PRO A O 1
ATOM 992 N N . GLU A 1 124 ? -5.232 -3.810 -22.986 1.00 57.41 124 GLU A N 1
ATOM 993 C CA . GLU A 1 124 ? -6.506 -4.234 -22.378 1.00 57.41 124 GLU A CA 1
ATOM 994 C C . GLU A 1 124 ? -6.353 -5.345 -21.315 1.00 57.41 124 GLU A C 1
ATOM 996 O O . GLU A 1 124 ? -7.009 -5.320 -20.274 1.00 57.41 124 GLU A O 1
ATOM 1001 N N . LEU A 1 125 ? -5.394 -6.256 -21.517 1.00 56.72 125 LEU A N 1
ATOM 1002 C CA . LEU A 1 125 ? -5.042 -7.310 -20.561 1.00 56.72 125 LEU A CA 1
ATOM 1003 C C . LEU A 1 125 ? -4.567 -6.761 -19.201 1.00 56.72 125 LEU A C 1
ATOM 1005 O O . LEU A 1 125 ? -4.886 -7.291 -18.143 1.00 56.72 125 LEU A O 1
ATOM 1009 N N . LEU A 1 126 ? -3.809 -5.670 -19.230 1.00 59.78 126 LEU A N 1
ATOM 1010 C CA . LEU A 1 126 ? -3.268 -5.008 -18.048 1.00 59.78 126 LEU A CA 1
ATOM 1011 C C . LEU A 1 126 ? -4.288 -4.051 -17.414 1.00 59.78 126 LEU A C 1
ATOM 1013 O O . LEU A 1 126 ? -4.236 -3.808 -16.208 1.00 59.78 126 LEU A O 1
ATOM 1017 N N . MET A 1 127 ? -5.273 -3.572 -18.185 1.00 58.56 127 MET A N 1
ATOM 1018 C CA . MET A 1 127 ? -6.422 -2.845 -17.634 1.00 58.56 127 MET A CA 1
ATOM 1019 C C . MET A 1 127 ? -7.291 -3.741 -16.749 1.00 58.56 127 MET A C 1
ATOM 1021 O O . MET A 1 127 ? -7.725 -3.284 -15.691 1.00 58.56 127 MET A O 1
ATOM 1025 N N . GLN A 1 128 ? -7.504 -5.008 -17.127 1.00 59.94 128 GLN A N 1
ATOM 1026 C CA . GLN A 1 128 ? -8.241 -5.964 -16.290 1.00 59.94 128 GLN A CA 1
ATOM 1027 C C . GLN A 1 128 ? -7.542 -6.171 -14.945 1.00 59.94 128 GLN A C 1
ATOM 1029 O O . GLN A 1 128 ? -8.147 -5.929 -13.900 1.00 59.94 128 GLN A O 1
ATOM 1034 N N . VAL A 1 129 ? -6.240 -6.462 -14.966 1.00 60.09 129 VAL A N 1
ATOM 1035 C CA . VAL A 1 129 ? -5.428 -6.649 -13.753 1.00 60.09 129 VAL A CA 1
ATOM 1036 C C . VAL A 1 129 ? -5.437 -5.404 -12.850 1.00 60.09 129 VAL A C 1
ATOM 1038 O O . VAL A 1 129 ? -5.641 -5.496 -11.636 1.00 60.09 129 VAL A O 1
ATOM 1041 N N . ARG A 1 130 ? -5.313 -4.206 -13.436 1.00 59.56 130 ARG A N 1
ATOM 1042 C CA . ARG A 1 130 ? -5.383 -2.944 -12.684 1.00 59.56 130 ARG A CA 1
ATOM 1043 C C . ARG A 1 130 ? -6.776 -2.696 -12.096 1.00 59.56 130 ARG A C 1
ATOM 1045 O O . ARG A 1 130 ? -6.887 -2.263 -10.947 1.00 59.56 130 ARG A O 1
ATOM 1052 N N . SER A 1 131 ? -7.837 -2.980 -12.852 1.00 58.47 131 SER A N 1
ATOM 1053 C CA . SER A 1 131 ? -9.224 -2.819 -12.394 1.00 58.47 131 SER A CA 1
ATOM 1054 C C . SER A 1 131 ? -9.562 -3.760 -11.235 1.00 58.47 131 SER A C 1
ATOM 1056 O O . SER A 1 131 ? -10.208 -3.340 -10.269 1.00 58.47 131 SER A O 1
ATOM 1058 N N . GLU A 1 132 ? -9.046 -4.991 -11.264 1.00 61.06 132 GLU A N 1
ATOM 1059 C CA . GLU A 1 132 ? -9.164 -5.949 -10.167 1.00 61.06 132 GLU A CA 1
ATOM 1060 C C . GLU A 1 132 ? -8.412 -5.457 -8.926 1.00 61.06 132 GLU A C 1
ATOM 1062 O O . GLU A 1 132 ? -8.965 -5.470 -7.822 1.00 61.06 132 GLU A O 1
ATOM 1067 N N . SER A 1 133 ? -7.196 -4.923 -9.093 1.00 58.97 133 SER A N 1
ATOM 1068 C CA . SER A 1 133 ? -6.431 -4.352 -7.978 1.00 58.97 133 SER A CA 1
ATOM 1069 C C . SER A 1 133 ? -7.129 -3.142 -7.341 1.00 58.97 133 SER A C 1
ATOM 1071 O O . SER A 1 133 ? -7.117 -3.012 -6.113 1.00 58.97 133 SER A O 1
ATOM 1073 N N . ILE A 1 134 ? -7.726 -2.243 -8.131 1.00 63.72 134 ILE A N 1
ATOM 1074 C CA . ILE A 1 134 ? -8.439 -1.061 -7.613 1.00 63.72 134 ILE A CA 1
ATOM 1075 C C . ILE A 1 134 ? -9.723 -1.485 -6.896 1.00 63.72 134 ILE A C 1
ATOM 1077 O O . ILE A 1 134 ? -9.949 -1.083 -5.752 1.00 63.72 134 ILE A O 1
ATOM 1081 N N . SER A 1 135 ? -10.523 -2.351 -7.523 1.00 64.06 135 SER A N 1
ATOM 1082 C CA . SER A 1 135 ? -11.772 -2.863 -6.944 1.00 64.06 135 SER A CA 1
ATOM 1083 C C . SER A 1 135 ? -11.523 -3.560 -5.609 1.00 64.06 135 SER A C 1
ATOM 1085 O O . SER A 1 135 ? -12.287 -3.400 -4.658 1.00 64.06 135 SER A O 1
ATOM 1087 N N . ARG A 1 136 ? -10.399 -4.271 -5.491 1.00 63.31 136 ARG A N 1
ATOM 1088 C CA . ARG A 1 136 ? -10.016 -4.962 -4.259 1.00 63.31 136 ARG A CA 1
ATOM 1089 C C . ARG A 1 136 ? -9.498 -4.020 -3.172 1.00 63.31 136 ARG A C 1
ATOM 1091 O O . ARG A 1 136 ? -9.809 -4.241 -2.005 1.00 63.31 136 ARG A O 1
ATOM 1098 N N . ARG A 1 137 ? -8.782 -2.941 -3.522 1.00 66.56 137 ARG A N 1
ATOM 1099 C CA . ARG A 1 137 ? -8.425 -1.871 -2.563 1.00 66.56 137 ARG A CA 1
ATOM 1100 C C . ARG A 1 137 ? -9.673 -1.189 -2.000 1.00 66.56 137 ARG A C 1
ATOM 1102 O O . ARG A 1 137 ? -9.765 -1.000 -0.789 1.00 66.56 137 ARG A O 1
ATOM 1109 N N . ILE A 1 138 ? -10.650 -0.890 -2.859 1.00 69.88 138 ILE A N 1
ATOM 1110 C CA . ILE A 1 138 ? -11.949 -0.340 -2.445 1.00 69.88 138 ILE A CA 1
ATOM 1111 C C . ILE A 1 138 ? -12.693 -1.345 -1.558 1.00 69.88 138 ILE A C 1
ATOM 1113 O O . ILE A 1 138 ? -13.222 -0.959 -0.519 1.00 69.88 138 ILE A O 1
ATOM 1117 N N . ALA A 1 139 ? -12.676 -2.635 -1.906 1.00 71.62 139 ALA A N 1
ATOM 1118 C CA . ALA A 1 139 ? -13.302 -3.678 -1.099 1.00 71.62 139 ALA A CA 1
ATOM 1119 C C . ALA A 1 139 ? -12.699 -3.749 0.314 1.00 71.62 139 ALA A C 1
ATOM 1121 O O . ALA A 1 139 ? -13.447 -3.737 1.289 1.00 71.62 139 ALA A O 1
ATOM 1122 N N . ILE A 1 140 ? -11.369 -3.732 0.447 1.00 75.25 140 ILE A N 1
ATOM 1123 C CA . ILE A 1 140 ? -10.701 -3.720 1.761 1.00 75.25 140 ILE A CA 1
ATOM 1124 C C . ILE A 1 140 ? -11.064 -2.446 2.538 1.00 75.25 140 ILE A C 1
ATOM 1126 O O . ILE A 1 140 ? -11.429 -2.526 3.711 1.00 75.25 140 ILE A O 1
ATOM 1130 N N . GLY A 1 141 ? -11.046 -1.279 1.885 1.00 76.81 141 GLY A N 1
ATOM 1131 C CA . GLY A 1 141 ? -11.472 -0.021 2.507 1.00 76.81 141 GLY A CA 1
ATOM 1132 C C . GLY A 1 141 ? -12.922 -0.070 3.000 1.00 76.81 141 GLY A C 1
ATOM 1133 O O . GLY A 1 141 ? -13.213 0.352 4.118 1.00 76.81 141 GLY A O 1
ATOM 1134 N N . SER A 1 142 ? -13.822 -0.661 2.210 1.00 79.38 142 SER A N 1
ATOM 1135 C CA . SER A 1 142 ? -15.235 -0.824 2.568 1.00 79.38 142 SER A CA 1
ATOM 1136 C C . SER A 1 142 ? -15.441 -1.787 3.740 1.00 79.38 142 SER A C 1
ATOM 1138 O O . SER A 1 142 ? -16.286 -1.530 4.593 1.00 79.38 142 SER A O 1
ATOM 1140 N N . GLN A 1 143 ? -14.635 -2.850 3.838 1.00 83.00 143 GLN A N 1
ATOM 1141 C CA . GLN A 1 143 ? -14.671 -3.789 4.961 1.00 83.00 143 GLN A CA 1
ATOM 1142 C C . GLN A 1 143 ? -14.247 -3.111 6.264 1.00 83.00 143 GLN A C 1
ATOM 1144 O O . GLN A 1 143 ? -14.915 -3.268 7.285 1.00 83.00 143 GLN A O 1
ATOM 1149 N N . VAL A 1 144 ? -13.171 -2.319 6.224 1.00 89.00 144 VAL A N 1
ATOM 1150 C CA . VAL A 1 144 ? -12.704 -1.551 7.389 1.00 89.00 144 VAL A CA 1
ATOM 1151 C C . VAL A 1 144 ? -13.740 -0.504 7.795 1.00 89.00 144 VAL A C 1
ATOM 1153 O O . VAL A 1 144 ? -14.059 -0.388 8.977 1.00 89.00 144 VAL A O 1
ATOM 1156 N N . ALA A 1 145 ? -14.319 0.215 6.830 1.00 90.81 145 ALA A N 1
ATOM 1157 C CA . ALA A 1 145 ? -15.367 1.199 7.095 1.00 90.81 145 ALA A CA 1
ATOM 1158 C C . ALA A 1 145 ? -16.625 0.555 7.702 1.00 90.81 145 ALA A C 1
ATOM 1160 O O . ALA A 1 145 ? -17.183 1.077 8.667 1.00 90.81 145 ALA A O 1
ATOM 1161 N N . PHE A 1 146 ? -17.044 -0.602 7.185 1.00 93.50 146 PHE A N 1
ATOM 1162 C CA . PHE A 1 146 ? -18.161 -1.365 7.735 1.00 93.50 146 PHE A CA 1
ATOM 1163 C C . PHE A 1 146 ? -17.881 -1.817 9.172 1.00 93.50 146 PHE A C 1
ATOM 1165 O O . PHE A 1 146 ? -18.728 -1.641 10.046 1.00 93.50 146 PHE A O 1
ATOM 1172 N N . LEU A 1 147 ? -16.680 -2.335 9.442 1.00 94.06 147 LEU A N 1
ATOM 1173 C CA . LEU A 1 147 ? -16.285 -2.745 10.789 1.00 94.06 147 LEU A CA 1
ATOM 1174 C C . LEU A 1 147 ? -16.277 -1.560 11.765 1.00 94.06 147 LEU A C 1
ATOM 1176 O O . LEU A 1 147 ? -16.781 -1.686 12.880 1.00 94.06 147 LEU A O 1
ATOM 1180 N N . ALA A 1 148 ? -15.768 -0.401 11.338 1.00 95.38 148 ALA A N 1
ATOM 1181 C CA . ALA A 1 148 ? -15.786 0.825 12.132 1.00 95.38 148 ALA A CA 1
ATOM 1182 C C . ALA A 1 148 ? -17.217 1.305 12.430 1.00 95.38 148 ALA A C 1
ATOM 1184 O O . ALA A 1 148 ? -17.511 1.720 13.551 1.00 95.38 148 ALA A O 1
ATOM 1185 N N . LEU A 1 149 ? -18.125 1.199 11.455 1.00 96.62 149 LEU A N 1
ATOM 1186 C CA . LEU A 1 149 ? -19.537 1.542 11.629 1.00 96.62 149 LEU A CA 1
ATOM 1187 C C . LEU A 1 149 ? -20.233 0.603 12.621 1.00 96.62 149 LEU A C 1
ATOM 1189 O O . LEU A 1 149 ? -20.921 1.071 13.527 1.00 96.62 149 LEU A O 1
ATOM 1193 N N . VAL A 1 150 ? -20.023 -0.709 12.492 1.00 96.44 150 VAL A N 1
ATOM 1194 C CA . VAL A 1 150 ? -20.549 -1.700 13.444 1.00 96.44 150 VAL A CA 1
ATOM 1195 C C . VAL A 1 150 ? -20.012 -1.416 14.846 1.00 96.44 150 VAL A C 1
ATOM 1197 O O . VAL A 1 150 ? -20.789 -1.341 15.797 1.00 96.44 150 VAL A O 1
ATOM 1200 N N . PHE A 1 151 ? -18.706 -1.174 14.974 1.00 97.31 151 PHE A N 1
ATOM 1201 C CA . PHE A 1 151 ? -18.081 -0.825 16.246 1.00 97.31 151 PHE A CA 1
ATOM 1202 C C . PHE A 1 151 ? -18.696 0.435 16.874 1.00 97.31 151 PHE A C 1
ATOM 1204 O O . PHE A 1 151 ? -19.019 0.420 18.059 1.00 97.31 151 PHE A O 1
ATOM 1211 N N . LEU A 1 152 ? -18.933 1.494 16.092 1.00 97.31 152 LEU A N 1
ATOM 1212 C CA . LEU A 1 152 ? -19.580 2.719 16.576 1.00 97.31 152 LEU A CA 1
ATOM 1213 C C . LEU A 1 152 ? -21.005 2.476 17.085 1.00 97.31 152 LEU A C 1
ATOM 1215 O O . LEU A 1 152 ? -21.378 3.006 18.132 1.00 97.31 152 LEU A O 1
ATOM 1219 N N . ILE A 1 153 ? -21.793 1.656 16.384 1.00 97.50 153 ILE A N 1
ATOM 1220 C CA . ILE A 1 153 ? -23.152 1.298 16.817 1.00 97.50 153 ILE A CA 1
ATOM 1221 C C . ILE A 1 153 ? -23.107 0.534 18.145 1.00 97.50 153 ILE A C 1
ATOM 1223 O O . ILE A 1 153 ? -23.862 0.853 19.066 1.00 97.50 153 ILE A O 1
ATOM 1227 N N . LEU A 1 154 ? -22.212 -0.449 18.265 1.00 96.62 154 LEU A N 1
ATOM 1228 C CA . LEU A 1 154 ? -22.018 -1.203 19.505 1.00 96.62 154 LEU A CA 1
ATOM 1229 C C . LEU A 1 154 ? -21.544 -0.309 20.652 1.00 96.62 154 LEU A C 1
ATOM 1231 O O . LEU A 1 154 ? -22.045 -0.446 21.764 1.00 96.62 154 LEU A O 1
ATOM 1235 N N . LEU A 1 155 ? -20.634 0.627 20.386 1.00 97.56 155 LEU A N 1
ATOM 1236 C CA . LEU A 1 155 ? -20.134 1.565 21.387 1.00 97.56 155 LEU A CA 1
ATOM 1237 C C . LEU A 1 155 ? -21.251 2.479 21.901 1.00 97.56 155 LEU A C 1
ATOM 1239 O O . LEU A 1 155 ? -21.402 2.659 23.107 1.00 97.56 155 LEU A O 1
ATOM 1243 N N . MET A 1 156 ? -22.072 3.017 20.998 1.00 97.44 156 MET A N 1
ATOM 1244 C CA . MET A 1 156 ? -23.213 3.847 21.382 1.00 97.44 156 MET A CA 1
ATOM 1245 C C . MET A 1 156 ? -24.249 3.046 22.184 1.00 97.44 156 MET A C 1
ATOM 1247 O O . MET A 1 156 ? -24.803 3.556 23.159 1.00 97.44 156 MET A O 1
ATOM 1251 N N . ASN A 1 157 ? -24.480 1.782 21.812 1.00 97.12 157 ASN A N 1
ATOM 1252 C CA . ASN A 1 157 ? -25.344 0.878 22.569 1.00 97.12 157 ASN A CA 1
ATOM 1253 C C . ASN A 1 157 ? -24.778 0.611 23.972 1.00 97.12 157 ASN A C 1
ATOM 1255 O O . ASN A 1 157 ? -25.498 0.753 24.955 1.00 97.12 157 ASN A O 1
ATOM 1259 N N . PHE A 1 158 ? -23.478 0.332 24.075 1.00 97.25 158 PHE A N 1
ATOM 1260 C CA . PHE A 1 158 ? -22.800 0.096 25.345 1.00 97.25 158 PHE A CA 1
ATOM 1261 C C . PHE A 1 158 ? -22.901 1.296 26.294 1.00 97.25 158 PHE A C 1
ATOM 1263 O O . PHE A 1 158 ? -23.293 1.120 27.441 1.00 97.25 158 PHE A O 1
ATOM 1270 N N . ILE A 1 159 ? -22.644 2.517 25.811 1.00 97.06 159 ILE A N 1
ATOM 1271 C CA . ILE A 1 159 ? -22.762 3.737 26.631 1.00 97.06 159 ILE A CA 1
ATOM 1272 C C . ILE A 1 159 ? -24.192 3.908 27.156 1.00 97.06 159 ILE A C 1
ATOM 1274 O O . ILE A 1 159 ? -24.402 4.239 28.322 1.00 97.06 159 ILE A O 1
ATOM 1278 N N . ARG A 1 160 ? -25.197 3.668 26.305 1.00 96.56 160 ARG A N 1
ATOM 1279 C CA . ARG A 1 160 ? -26.602 3.757 26.722 1.00 96.56 160 ARG A CA 1
ATOM 1280 C C . ARG A 1 160 ? -26.958 2.674 27.738 1.00 96.56 160 ARG A C 1
ATOM 1282 O O . ARG A 1 160 ? -27.669 2.961 28.697 1.00 96.56 160 ARG A O 1
ATOM 1289 N N . PHE A 1 161 ? -26.493 1.448 27.518 1.00 96.38 161 PHE A N 1
ATOM 1290 C CA . PHE A 1 161 ? -26.696 0.332 28.434 1.00 96.38 161 PHE A CA 1
ATOM 1291 C C . PHE A 1 161 ? -26.076 0.617 29.805 1.00 96.38 161 PHE A C 1
ATOM 1293 O O . PHE A 1 161 ? -26.735 0.401 30.818 1.00 96.38 161 PHE A O 1
ATOM 1300 N N . ASP A 1 162 ? -24.859 1.159 29.833 1.00 96.19 162 ASP A N 1
ATOM 1301 C CA . ASP A 1 162 ? -24.145 1.491 31.066 1.00 96.19 162 ASP A CA 1
ATOM 1302 C C . ASP A 1 162 ? -24.893 2.552 31.885 1.00 96.19 162 ASP A C 1
ATOM 1304 O O . ASP A 1 162 ? -25.168 2.338 33.065 1.00 96.19 162 ASP A O 1
ATOM 1308 N N . ALA A 1 163 ? -25.364 3.624 31.234 1.00 95.69 163 ALA A N 1
ATOM 1309 C CA . ALA A 1 163 ? -26.161 4.663 31.890 1.00 95.69 163 ALA A CA 1
ATOM 1310 C C . ALA A 1 163 ? -27.462 4.115 32.510 1.00 95.69 163 ALA A C 1
ATOM 1312 O O . ALA A 1 163 ? -27.805 4.443 33.646 1.00 95.69 163 ALA A O 1
ATOM 1313 N N . VAL A 1 164 ? -28.182 3.247 31.787 1.00 95.56 164 VAL A N 1
ATOM 1314 C CA . VAL A 1 164 ? -29.404 2.611 32.315 1.00 95.56 164 VAL A CA 1
ATOM 1315 C C . VAL A 1 164 ? -29.077 1.651 33.461 1.00 95.56 164 VAL A C 1
ATOM 1317 O O . VAL A 1 164 ? -29.826 1.574 34.435 1.00 95.56 164 VAL A O 1
ATOM 1320 N N . ASN A 1 165 ? -27.968 0.919 33.371 1.00 95.56 165 ASN A N 1
ATOM 1321 C CA . ASN A 1 165 ? -27.550 -0.015 34.408 1.00 95.56 165 ASN A CA 1
ATOM 1322 C C . ASN A 1 165 ? -27.129 0.711 35.699 1.00 95.56 165 ASN A C 1
ATOM 1324 O O . ASN A 1 165 ? -27.457 0.257 36.798 1.00 95.56 165 ASN A O 1
ATOM 1328 N N . GLU A 1 166 ? -26.468 1.863 35.580 1.00 95.94 166 GLU A N 1
ATOM 1329 C CA . GLU A 1 166 ? -26.147 2.733 36.714 1.00 95.94 166 GLU A CA 1
ATOM 1330 C C . GLU A 1 166 ? -27.424 3.253 37.393 1.00 95.94 166 GLU A C 1
ATOM 1332 O O . GLU A 1 166 ? -27.570 3.157 38.617 1.00 95.94 166 GLU A O 1
ATOM 1337 N N . GLU A 1 167 ? -28.393 3.726 36.605 1.00 94.88 167 GLU A N 1
ATOM 1338 C CA . GLU A 1 167 ? -29.679 4.203 37.119 1.00 94.88 167 GLU A CA 1
ATOM 1339 C C . GLU A 1 167 ? -30.463 3.076 37.816 1.00 94.88 167 GLU A C 1
ATOM 1341 O O . GLU A 1 167 ? -30.963 3.247 38.934 1.00 94.88 167 GLU A O 1
ATOM 1346 N N . TYR A 1 168 ? -30.493 1.886 37.213 1.00 95.31 168 TYR A N 1
ATOM 1347 C CA . TYR A 1 168 ? -31.098 0.692 37.802 1.00 95.31 168 TYR A CA 1
ATOM 1348 C C . TYR A 1 168 ? -30.434 0.302 39.129 1.00 95.31 168 TYR A C 1
ATOM 1350 O O . TYR A 1 168 ? -31.125 0.031 40.116 1.00 95.31 168 TYR A O 1
ATOM 1358 N N . SER A 1 169 ? -29.100 0.319 39.186 1.00 94.50 169 SER A N 1
ATOM 1359 C CA . SER A 1 169 ? -28.341 0.041 40.409 1.00 94.50 169 SER A CA 1
ATOM 1360 C C . SER A 1 169 ? -28.678 1.045 41.517 1.00 94.50 169 SER A C 1
ATOM 1362 O O . SER A 1 169 ? -28.955 0.657 42.657 1.00 94.50 169 SER A O 1
ATOM 1364 N N . ARG A 1 170 ? -28.773 2.337 41.172 1.00 95.19 170 ARG A N 1
ATOM 1365 C CA . ARG A 1 170 ? -29.166 3.403 42.105 1.00 95.19 170 ARG A CA 1
ATOM 1366 C C . ARG A 1 170 ? -30.579 3.193 42.653 1.00 95.19 170 ARG A C 1
ATOM 1368 O O . ARG A 1 170 ? -30.774 3.277 43.868 1.00 95.19 170 ARG A O 1
ATOM 1375 N N . PHE A 1 171 ? -31.554 2.897 41.794 1.00 93.00 171 PHE A N 1
ATOM 1376 C CA . PHE A 1 171 ? -32.926 2.617 42.232 1.00 93.00 171 PHE A CA 1
ATOM 1377 C C . PHE A 1 171 ? -33.017 1.349 43.084 1.00 93.00 171 PHE A C 1
ATOM 1379 O O . PHE A 1 171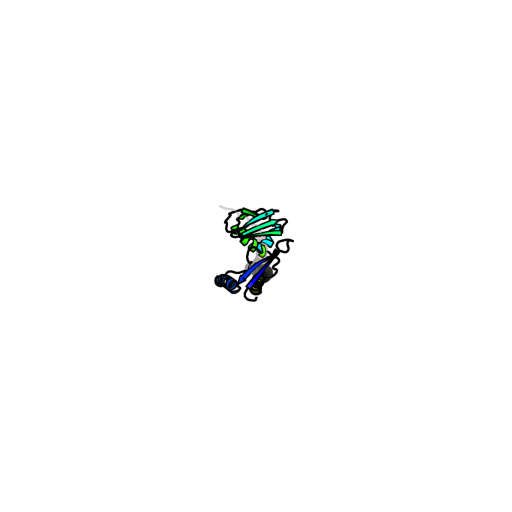 ? -33.716 1.341 44.097 1.00 93.00 171 PHE A O 1
ATOM 1386 N N . SER A 1 172 ? -32.274 0.301 42.728 1.00 93.88 172 SER A N 1
ATOM 1387 C CA . SER A 1 172 ? -32.196 -0.935 43.511 1.00 93.88 172 SER A CA 1
ATOM 1388 C C . SER A 1 172 ? -31.654 -0.677 44.925 1.00 93.88 172 SER A C 1
ATOM 1390 O O . SER A 1 172 ? -32.255 -1.112 45.912 1.00 93.88 172 SER A O 1
ATOM 1392 N N . ALA A 1 173 ? -30.587 0.120 45.047 1.00 94.00 173 ALA A N 1
ATOM 1393 C CA . ALA A 1 173 ? -30.014 0.512 46.336 1.00 94.00 173 ALA A CA 1
ATOM 1394 C C . ALA A 1 173 ? -30.990 1.344 47.192 1.00 94.00 173 ALA A C 1
ATOM 1396 O O . ALA A 1 173 ? -31.118 1.119 48.402 1.00 94.00 173 ALA A O 1
ATOM 1397 N N . GLN A 1 174 ? -31.728 2.275 46.577 1.00 93.38 174 GLN A N 1
ATOM 1398 C CA . GLN A 1 174 ? -32.772 3.042 47.266 1.00 93.38 174 GLN A CA 1
ATOM 1399 C C . GLN A 1 174 ? -33.913 2.142 47.751 1.00 93.38 174 GLN A C 1
ATOM 1401 O O . GLN A 1 174 ? -34.340 2.258 48.901 1.00 93.38 174 GLN A O 1
ATOM 1406 N N . LEU A 1 175 ? -34.363 1.201 46.918 1.00 93.75 175 LEU A N 1
ATOM 1407 C CA . LEU A 1 175 ? -35.394 0.225 47.277 1.00 93.75 175 LEU A CA 1
ATOM 1408 C C . LEU A 1 175 ? -34.971 -0.653 48.456 1.00 93.75 175 LEU A C 1
ATOM 1410 O O . LEU A 1 175 ? -35.762 -0.863 49.376 1.00 93.75 175 LEU A O 1
ATOM 1414 N N . GLN A 1 176 ? -33.733 -1.151 48.456 1.00 93.94 176 GLN A N 1
ATOM 1415 C CA . GLN A 1 176 ? -33.199 -1.925 49.579 1.00 93.94 176 GLN A CA 1
ATOM 1416 C C . GLN A 1 176 ? -33.139 -1.091 50.862 1.00 93.94 176 GLN A C 1
ATOM 1418 O O . GLN A 1 176 ? -33.560 -1.557 51.920 1.00 93.94 176 GLN A O 1
ATOM 1423 N N . THR A 1 177 ? -32.695 0.164 50.768 1.00 94.00 177 THR A N 1
ATOM 1424 C CA . THR A 1 177 ? -32.657 1.085 51.914 1.00 94.00 177 THR A CA 1
ATOM 1425 C C . THR A 1 177 ? -34.059 1.350 52.468 1.00 94.00 177 THR A C 1
ATOM 1427 O O . THR A 1 177 ? -34.272 1.268 53.677 1.00 94.00 177 THR A O 1
ATOM 1430 N N . GLY A 1 178 ? -35.039 1.595 51.593 1.00 93.25 178 GLY A N 1
ATOM 1431 C CA . GLY A 1 178 ? -36.440 1.782 51.975 1.00 93.25 178 GLY A CA 1
ATOM 1432 C C . GLY A 1 178 ? -37.041 0.546 52.647 1.00 93.25 178 GLY A C 1
ATOM 1433 O O . GLY A 1 178 ? -37.693 0.667 53.682 1.00 93.25 178 GLY A O 1
ATOM 1434 N N . LYS A 1 179 ? -36.762 -0.656 52.124 1.00 92.69 179 LYS A N 1
ATOM 1435 C CA . LYS A 1 179 ? -37.169 -1.917 52.768 1.00 92.69 179 LYS A CA 1
ATOM 1436 C C . LYS A 1 179 ? -36.556 -2.062 54.160 1.00 92.69 179 LYS A C 1
ATOM 1438 O O . LYS A 1 179 ? -37.277 -2.380 55.099 1.00 92.69 179 LYS A O 1
ATOM 1443 N N . ASN A 1 180 ? -35.265 -1.774 54.314 1.00 93.19 180 ASN A N 1
ATOM 1444 C CA . ASN A 1 180 ? -34.591 -1.833 55.614 1.00 93.19 180 ASN A CA 1
ATOM 1445 C C . ASN A 1 180 ? -35.181 -0.836 56.624 1.00 93.19 180 ASN A C 1
ATOM 1447 O O . ASN A 1 180 ? -35.320 -1.167 57.800 1.00 93.19 180 ASN A O 1
ATOM 1451 N N . LEU A 1 181 ? -35.560 0.365 56.178 1.00 92.50 181 LEU A N 1
ATOM 1452 C CA . LEU A 1 181 ? -36.252 1.349 57.017 1.00 92.50 181 LEU A CA 1
ATOM 1453 C C . LEU A 1 181 ? -37.638 0.860 57.449 1.00 92.50 181 LEU A C 1
ATOM 1455 O O . LEU A 1 181 ? -37.983 1.008 58.617 1.00 92.50 181 LEU A O 1
ATOM 1459 N N . LEU A 1 182 ? -38.405 0.244 56.544 1.00 93.12 182 LEU A N 1
ATOM 1460 C CA . LEU A 1 182 ? -39.703 -0.349 56.880 1.00 93.12 182 LEU A CA 1
ATOM 1461 C C . LEU A 1 182 ? -39.568 -1.487 57.895 1.00 93.12 182 LEU A C 1
ATOM 1463 O O . LEU A 1 182 ? -40.345 -1.533 58.846 1.00 93.12 182 LEU A O 1
ATOM 1467 N N . PHE A 1 183 ? -38.570 -2.362 57.733 1.00 94.00 183 PHE A N 1
ATOM 1468 C CA . PHE A 1 183 ? -38.280 -3.408 58.718 1.00 94.00 183 PHE A CA 1
ATOM 1469 C C . PHE A 1 183 ? -37.963 -2.810 60.087 1.00 94.00 183 PHE A C 1
ATOM 1471 O O . PHE A 1 183 ? -38.638 -3.139 61.054 1.00 94.00 183 PHE A O 1
ATOM 1478 N N . ARG A 1 184 ? -37.045 -1.837 60.155 1.00 91.50 184 ARG A N 1
ATOM 1479 C CA . ARG A 1 184 ? -36.738 -1.142 61.416 1.00 91.50 184 ARG A CA 1
ATOM 1480 C C . ARG A 1 184 ? -37.961 -0.465 62.026 1.00 91.50 184 ARG A C 1
ATOM 1482 O O . ARG A 1 184 ? -38.119 -0.483 63.237 1.00 91.50 184 ARG A O 1
ATOM 1489 N N . MET A 1 185 ? -38.816 0.150 61.212 1.00 93.12 185 MET A N 1
ATOM 1490 C CA . MET A 1 185 ? -40.023 0.808 61.709 1.00 93.12 185 MET A CA 1
ATOM 1491 C C . MET A 1 185 ? -40.996 -0.200 62.329 1.00 93.12 185 MET A C 1
ATOM 1493 O O . MET A 1 185 ? -41.579 0.092 63.371 1.00 93.12 185 MET A O 1
ATOM 1497 N N . ASN A 1 186 ? -41.151 -1.376 61.715 1.00 93.69 186 ASN A N 1
ATOM 1498 C CA . ASN A 1 186 ? -41.944 -2.462 62.285 1.00 93.69 186 ASN A CA 1
ATOM 1499 C C . ASN A 1 186 ? -41.314 -2.989 63.581 1.00 93.69 186 ASN A C 1
ATOM 1501 O O . ASN A 1 186 ? -42.024 -3.087 64.575 1.00 93.69 186 ASN A O 1
ATOM 1505 N N . ASP A 1 187 ? -39.996 -3.203 63.611 1.00 94.50 187 ASP A N 1
ATOM 1506 C CA . ASP A 1 187 ? -39.287 -3.655 64.816 1.00 94.50 187 ASP A CA 1
ATOM 1507 C C . ASP A 1 187 ? -39.463 -2.666 65.982 1.00 94.50 187 ASP A C 1
ATOM 1509 O O . ASP A 1 187 ? -39.805 -3.064 67.095 1.00 94.50 187 ASP A O 1
ATOM 1513 N N . LEU A 1 188 ? -39.296 -1.360 65.731 1.00 92.94 188 LEU A N 1
ATOM 1514 C CA . LEU A 1 188 ? -39.518 -0.323 66.746 1.00 92.94 188 LEU A CA 1
ATOM 1515 C C . LEU A 1 188 ? -40.979 -0.281 67.206 1.00 92.94 188 LEU A C 1
ATOM 1517 O O . LEU A 1 188 ? -41.246 -0.063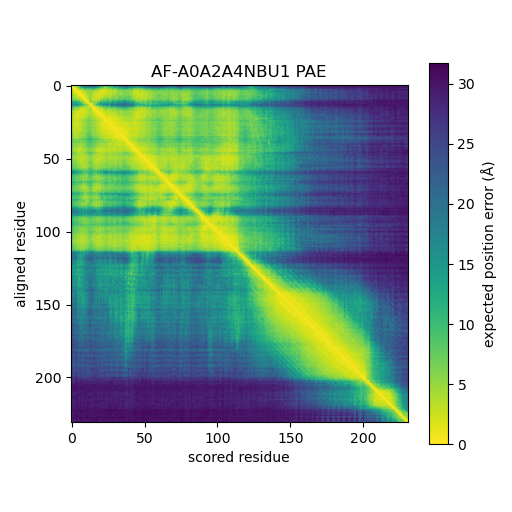 68.387 1.00 92.94 188 LEU A O 1
ATOM 1521 N N . LYS A 1 189 ? -41.934 -0.463 66.289 1.00 93.12 189 LYS A N 1
ATOM 1522 C CA . LYS A 1 189 ? -43.362 -0.484 66.624 1.00 93.12 189 LYS A CA 1
ATOM 1523 C C . LYS A 1 189 ? -43.700 -1.675 67.519 1.00 93.12 189 LYS A C 1
ATOM 1525 O O . LYS A 1 189 ? -44.432 -1.505 68.494 1.00 93.12 189 LYS A O 1
ATOM 1530 N N . ASP A 1 190 ? -43.135 -2.839 67.223 1.00 94.19 190 ASP A N 1
ATOM 1531 C CA . ASP A 1 190 ? -43.290 -4.039 68.038 1.00 94.19 190 ASP A CA 1
ATOM 1532 C C . ASP A 1 190 ? -42.620 -3.866 69.409 1.00 94.19 190 ASP A C 1
ATOM 1534 O O . ASP A 1 190 ? -43.202 -4.239 70.428 1.00 94.19 190 ASP A O 1
ATOM 1538 N N . GLU A 1 191 ? -41.449 -3.224 69.474 1.00 92.81 191 GLU A N 1
ATOM 1539 C CA . GLU A 1 191 ? -40.772 -2.904 70.737 1.00 92.81 191 GLU A CA 1
ATOM 1540 C C . GLU A 1 191 ? -41.598 -1.936 71.603 1.00 92.81 191 GLU A C 1
ATOM 1542 O O . GLU A 1 191 ? -41.736 -2.141 72.813 1.00 92.81 191 GLU A O 1
ATOM 1547 N N . VAL A 1 192 ? -42.188 -0.899 70.999 1.00 92.69 192 VAL A N 1
ATOM 1548 C CA . VAL A 1 192 ? -43.089 0.035 71.695 1.00 92.69 192 VAL A CA 1
ATOM 1549 C C . VAL A 1 192 ? -44.321 -0.700 72.214 1.00 92.69 192 VAL A C 1
ATOM 1551 O O . VAL A 1 192 ? -44.635 -0.579 73.397 1.00 92.69 192 VAL A O 1
ATOM 1554 N N . ALA A 1 193 ? -44.969 -1.519 71.382 1.00 92.38 193 ALA A N 1
ATOM 1555 C CA . ALA A 1 193 ? -46.130 -2.305 71.792 1.00 92.38 193 ALA A CA 1
ATOM 1556 C C . ALA A 1 193 ? -45.791 -3.278 72.938 1.00 92.38 193 ALA A C 1
ATOM 1558 O O . ALA A 1 193 ? -46.568 -3.432 73.885 1.00 92.38 193 ALA A O 1
ATOM 1559 N N . GLN A 1 194 ? -44.607 -3.901 72.906 1.00 91.00 194 GLN A N 1
ATOM 1560 C CA . GLN A 1 194 ? -44.120 -4.736 74.004 1.00 91.00 194 GLN A CA 1
ATOM 1561 C C . GLN A 1 194 ? -43.922 -3.924 75.286 1.00 91.00 194 GLN A C 1
ATOM 1563 O O . GLN A 1 194 ? -44.421 -4.343 76.334 1.00 91.00 194 GLN A O 1
ATOM 1568 N N . LYS A 1 195 ? -43.263 -2.760 75.214 1.00 89.06 195 LYS A N 1
ATOM 1569 C CA . LYS A 1 195 ? -43.061 -1.869 76.370 1.00 89.06 195 LYS A CA 1
ATOM 1570 C C . LYS A 1 195 ? -44.386 -1.382 76.950 1.00 89.06 195 LYS A C 1
ATOM 1572 O O . LYS A 1 195 ? -44.565 -1.469 78.160 1.00 89.06 195 LYS A O 1
ATOM 1577 N N . GLU A 1 196 ? -45.333 -0.948 76.124 1.00 86.44 196 GLU A N 1
ATOM 1578 C CA . GLU A 1 196 ? -46.678 -0.560 76.572 1.00 86.44 196 GLU A CA 1
ATOM 1579 C C . GLU A 1 196 ? -47.396 -1.723 77.262 1.00 86.44 196 GLU A C 1
ATOM 1581 O O . GLU A 1 196 ? -47.903 -1.574 78.376 1.00 86.44 196 GLU A O 1
ATOM 1586 N N . SER A 1 197 ? -47.372 -2.915 76.655 1.00 85.75 197 SER A N 1
ATOM 1587 C CA . SER A 1 197 ? -47.975 -4.105 77.260 1.00 85.75 197 SER A CA 1
ATOM 1588 C C . SER A 1 197 ? -47.321 -4.469 78.597 1.00 85.75 197 SER A C 1
ATOM 1590 O O . SER A 1 197 ? -48.011 -4.900 79.521 1.00 85.75 197 SER A O 1
ATOM 1592 N N . PHE A 1 198 ? -46.007 -4.262 78.727 1.00 85.56 198 PHE A N 1
ATOM 1593 C CA . PHE A 1 198 ? -45.268 -4.456 79.968 1.00 85.56 198 PHE A CA 1
ATOM 1594 C C . PHE A 1 198 ? -45.654 -3.414 81.021 1.00 85.56 198 PHE A C 1
ATOM 1596 O O . PHE A 1 198 ? -45.897 -3.797 82.162 1.00 85.56 198 PHE A O 1
ATOM 1603 N N . TYR A 1 199 ? -45.774 -2.131 80.663 1.00 79.38 199 TYR A N 1
ATOM 1604 C CA . TYR A 1 199 ? -46.240 -1.076 81.572 1.00 79.38 199 TYR A CA 1
ATOM 1605 C C . TYR A 1 199 ? -47.642 -1.370 82.119 1.00 79.38 199 TYR A C 1
ATOM 1607 O O . TYR A 1 199 ? -47.857 -1.282 83.330 1.00 79.38 199 TYR A O 1
ATOM 1615 N N . VAL A 1 200 ? -48.570 -1.788 81.250 1.00 78.31 200 VAL A N 1
ATOM 1616 C CA . VAL A 1 200 ? -49.940 -2.162 81.638 1.00 78.31 200 VAL A CA 1
ATOM 1617 C C . VAL A 1 200 ? -49.942 -3.402 82.539 1.00 78.31 200 VAL A C 1
ATOM 1619 O O . VAL A 1 200 ? -50.584 -3.400 83.589 1.00 78.31 200 VAL A O 1
ATOM 1622 N N . LYS A 1 201 ? -49.199 -4.457 82.174 1.00 78.44 201 LYS A N 1
ATOM 1623 C CA . LYS A 1 201 ? -49.144 -5.715 82.945 1.00 78.44 201 LYS A CA 1
ATOM 1624 C C . LYS A 1 201 ? -48.393 -5.592 84.270 1.00 78.44 201 LYS A C 1
ATOM 1626 O O . LYS A 1 201 ? -48.752 -6.273 85.223 1.00 78.44 201 LYS A O 1
ATOM 1631 N N . SER A 1 202 ? -47.375 -4.737 84.345 1.00 74.62 202 SER A N 1
ATOM 1632 C CA . SER A 1 202 ? -46.565 -4.546 85.557 1.00 74.62 202 SER A CA 1
ATOM 1633 C C . SER A 1 202 ? -47.290 -3.749 86.639 1.00 74.62 202 SER A C 1
ATOM 1635 O O . SER A 1 202 ? -46.766 -3.600 87.739 1.00 74.62 202 SER A O 1
ATOM 1637 N N . GLY A 1 203 ? -48.485 -3.218 86.349 1.00 62.97 203 GLY A N 1
ATOM 1638 C CA . GLY A 1 203 ? -49.313 -2.544 87.345 1.00 62.97 203 GLY A CA 1
ATOM 1639 C C . GLY A 1 203 ? -48.661 -1.296 87.940 1.00 62.97 203 GLY A C 1
ATOM 1640 O O . GLY A 1 203 ? -49.066 -0.868 89.017 1.00 62.97 203 GLY A O 1
ATOM 1641 N N . LEU A 1 204 ? -47.676 -0.688 87.267 1.00 58.81 204 LEU A N 1
ATOM 1642 C CA . LEU A 1 204 ? -46.986 0.520 87.743 1.00 58.81 204 LEU A CA 1
ATOM 1643 C C . LEU A 1 204 ? -47.936 1.725 87.887 1.00 58.81 204 LEU A C 1
ATOM 1645 O O . LEU A 1 204 ? -47.670 2.624 88.677 1.00 58.81 204 LEU A O 1
ATOM 1649 N N . ASP A 1 205 ? -49.101 1.690 87.237 1.00 57.34 205 ASP A N 1
ATOM 1650 C CA . ASP A 1 205 ? -50.205 2.636 87.461 1.00 57.34 205 ASP A CA 1
ATOM 1651 C C . ASP A 1 205 ? -50.818 2.521 88.881 1.00 57.34 205 ASP A C 1
ATOM 1653 O O . ASP A 1 205 ? -51.319 3.482 89.464 1.00 57.34 205 ASP A O 1
ATOM 1657 N N . THR A 1 206 ? -50.703 1.353 89.525 1.00 54.41 206 THR A N 1
ATOM 1658 C CA . THR A 1 206 ? -51.134 1.144 90.921 1.00 54.41 206 THR A CA 1
ATOM 1659 C C . THR A 1 206 ? -50.084 1.549 91.958 1.00 54.41 206 THR A C 1
ATOM 1661 O O . THR A 1 206 ? -50.436 1.743 93.124 1.00 54.41 206 THR A O 1
ATOM 1664 N N . GLN A 1 207 ? -48.820 1.759 91.564 1.00 55.47 207 GLN A N 1
ATOM 1665 C CA . GLN A 1 207 ? -47.762 2.195 92.486 1.00 55.47 207 GLN A CA 1
ATOM 1666 C C . GLN A 1 207 ? -48.020 3.608 93.033 1.00 55.47 207 GLN A C 1
ATOM 1668 O O . GLN A 1 207 ? -47.754 3.864 94.205 1.00 55.47 207 GLN A O 1
ATOM 1673 N N . SER A 1 208 ? -48.656 4.482 92.242 1.00 57.97 208 SER A N 1
ATOM 1674 C CA . SER A 1 208 ? -49.136 5.791 92.713 1.00 57.97 208 SER A CA 1
ATOM 1675 C C . SER A 1 208 ? -50.120 5.658 93.888 1.00 57.97 208 SER A C 1
ATOM 1677 O O . SER A 1 208 ? -50.046 6.411 94.862 1.00 57.97 208 SER A O 1
ATOM 1679 N N . LYS A 1 209 ? -50.983 4.629 93.871 1.00 57.28 209 LYS A N 1
ATOM 1680 C CA . LYS A 1 209 ? -51.897 4.331 94.985 1.00 57.28 209 LYS A CA 1
ATOM 1681 C C . LYS A 1 209 ? -51.149 3.769 96.194 1.00 57.28 209 LYS A C 1
ATOM 1683 O O . LYS A 1 209 ? -51.497 4.093 97.322 1.00 57.28 209 LYS A O 1
ATOM 1688 N N . LEU A 1 210 ? -50.103 2.975 95.978 1.00 61.81 210 LEU A N 1
ATOM 1689 C CA . LEU A 1 210 ? -49.265 2.416 97.044 1.00 61.81 210 LEU A CA 1
ATOM 1690 C C . LEU A 1 210 ? -48.502 3.509 97.806 1.00 61.81 210 LEU A C 1
ATOM 1692 O O . LEU A 1 210 ? -48.498 3.488 99.036 1.00 61.81 210 LEU A O 1
ATOM 1696 N N . SER A 1 211 ? -47.954 4.509 97.107 1.00 63.16 211 SER A N 1
ATOM 1697 C CA . SER A 1 211 ? -47.378 5.704 97.741 1.00 63.16 211 SER A CA 1
ATOM 1698 C C . SER A 1 211 ? -48.440 6.501 98.504 1.00 63.16 211 SER A C 1
ATOM 1700 O O . SER A 1 211 ? -48.212 6.843 99.659 1.00 63.16 211 SER A O 1
ATOM 1702 N N . TYR A 1 212 ? -49.630 6.706 97.925 1.00 68.25 212 TYR A N 1
ATOM 1703 C CA . TYR A 1 212 ? -50.749 7.386 98.598 1.00 68.25 212 TYR A CA 1
ATOM 1704 C C . TYR A 1 212 ? -51.198 6.678 99.892 1.00 68.25 212 TYR A C 1
ATOM 1706 O O . TYR A 1 212 ? -51.417 7.321 100.920 1.00 68.25 212 TYR A O 1
ATOM 1714 N N . TYR A 1 213 ? -51.320 5.346 99.874 1.00 66.75 213 TYR A N 1
ATOM 1715 C CA . TYR A 1 213 ? -51.688 4.571 101.062 1.00 66.75 213 TYR A CA 1
ATOM 1716 C C . TYR A 1 213 ? -50.547 4.481 102.082 1.00 66.75 213 TYR A C 1
ATOM 1718 O O . TYR A 1 213 ? -50.822 4.525 103.278 1.00 66.75 213 TYR A O 1
ATOM 1726 N N . SER A 1 214 ? -49.289 4.418 101.638 1.00 70.81 214 SER A N 1
ATOM 1727 C CA . SER A 1 214 ? -48.122 4.439 102.536 1.00 70.81 214 SER A CA 1
ATOM 1728 C C . SER A 1 214 ? -48.039 5.750 103.314 1.00 70.81 214 SER A C 1
ATOM 1730 O O . SER A 1 214 ? -47.824 5.729 104.524 1.00 70.81 214 SER A O 1
ATOM 1732 N N . ASP A 1 215 ? -48.301 6.875 102.648 1.00 71.62 215 ASP A N 1
ATOM 1733 C CA . ASP A 1 215 ? -48.297 8.201 103.270 1.00 71.62 215 ASP A CA 1
ATOM 1734 C C . ASP A 1 215 ? -49.457 8.356 104.268 1.00 71.62 215 ASP A C 1
ATOM 1736 O O . ASP A 1 215 ? -49.286 8.857 105.380 1.00 71.62 215 ASP A O 1
ATOM 1740 N N . ARG A 1 216 ? -50.636 7.802 103.940 1.00 73.12 216 ARG A N 1
ATOM 1741 C CA . ARG A 1 216 ? -51.759 7.726 104.889 1.00 73.12 216 ARG A CA 1
ATOM 1742 C C . ARG A 1 216 ? -51.450 6.857 106.109 1.00 73.12 216 ARG A C 1
ATOM 1744 O O . ARG A 1 216 ? -51.780 7.262 107.220 1.00 73.12 216 ARG A O 1
ATOM 1751 N N . ILE A 1 217 ? -50.811 5.700 105.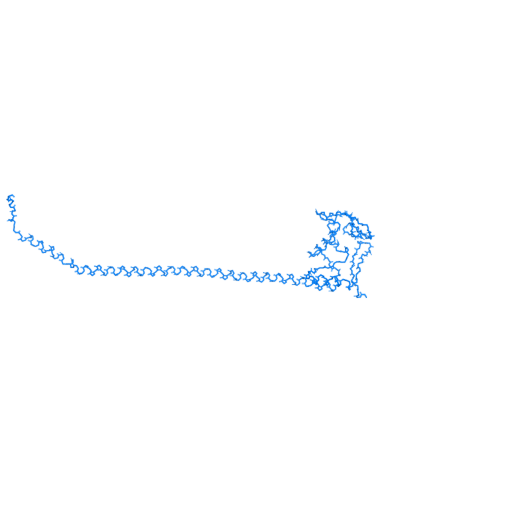931 1.00 69.94 217 ILE A N 1
ATOM 1752 C CA . ILE A 1 217 ? -50.411 4.828 107.048 1.00 69.94 217 ILE A CA 1
ATOM 1753 C C . ILE A 1 217 ? -49.372 5.532 107.931 1.00 69.94 217 ILE A C 1
ATOM 1755 O O . ILE A 1 217 ? -49.515 5.519 109.153 1.00 69.94 217 ILE A O 1
ATOM 1759 N N . ALA A 1 218 ? -48.389 6.212 107.332 1.00 72.81 218 ALA A N 1
ATOM 1760 C CA . ALA A 1 218 ? -47.415 7.022 108.062 1.00 72.81 218 ALA A CA 1
ATOM 1761 C C . ALA A 1 218 ? -48.090 8.167 108.842 1.00 72.81 218 ALA A C 1
ATOM 1763 O O . ALA A 1 218 ? -47.746 8.408 109.997 1.00 72.81 218 ALA A O 1
ATOM 1764 N N . SER A 1 219 ? -49.108 8.812 108.261 1.00 70.94 219 SER A N 1
ATOM 1765 C CA . SER A 1 219 ? -49.872 9.881 108.925 1.00 70.94 219 SER A CA 1
ATOM 1766 C C . SER A 1 219 ? -50.777 9.398 110.070 1.00 70.94 219 SER A C 1
ATOM 1768 O O . SER A 1 219 ? -51.148 10.190 110.934 1.00 70.94 219 SER A O 1
ATOM 1770 N N . CYS A 1 220 ? -51.125 8.106 110.102 1.00 67.81 220 CYS A N 1
ATOM 1771 C CA . CYS A 1 220 ? -51.920 7.493 111.170 1.00 67.81 220 CYS A CA 1
ATOM 1772 C C . CYS A 1 220 ? -51.067 6.860 112.281 1.00 67.81 220 CYS A C 1
ATOM 1774 O O . CYS A 1 220 ? -51.633 6.340 113.245 1.00 67.81 220 CYS A O 1
ATOM 1776 N N . LEU A 1 221 ? -49.733 6.895 112.179 1.00 64.50 221 LEU A N 1
ATOM 1777 C CA . LEU A 1 221 ? -48.854 6.412 113.241 1.00 64.50 221 LEU A CA 1
ATOM 1778 C C . LEU A 1 221 ? -48.790 7.456 114.379 1.00 64.50 221 LEU A C 1
ATOM 1780 O O . LEU A 1 221 ? -48.331 8.578 114.154 1.00 64.50 221 LEU A O 1
ATOM 1784 N N . PRO A 1 222 ? -49.224 7.137 115.613 1.00 63.31 222 PRO A N 1
ATOM 1785 C CA . PRO A 1 222 ? -49.127 8.070 116.731 1.00 63.31 222 PRO A CA 1
ATOM 1786 C C . PRO A 1 222 ? -47.661 8.293 117.130 1.00 63.31 222 PRO A C 1
ATOM 1788 O O . PRO A 1 222 ? -46.858 7.362 117.154 1.00 63.31 222 PRO A O 1
ATOM 1791 N N . SER A 1 223 ? -47.326 9.529 117.509 1.00 58.66 223 SER A N 1
ATOM 1792 C CA . SER A 1 223 ? -45.971 10.066 117.748 1.00 58.66 223 SER A CA 1
ATOM 1793 C C . SER A 1 223 ? -45.192 9.452 118.932 1.00 58.66 223 SER A C 1
ATOM 1795 O O . SER A 1 223 ? -44.277 10.080 119.461 1.00 58.66 223 SER A O 1
ATOM 1797 N N . ARG A 1 224 ? -45.559 8.257 119.412 1.00 51.56 224 ARG A N 1
ATOM 1798 C CA . ARG A 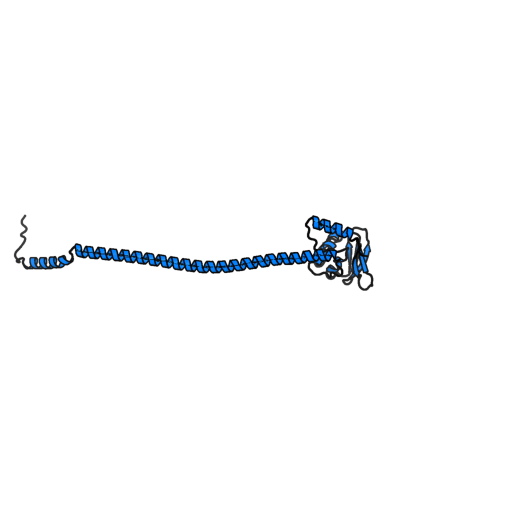1 224 ? -45.014 7.628 120.628 1.00 51.56 224 ARG A CA 1
ATOM 1799 C C . ARG A 1 224 ? -44.552 6.186 120.409 1.00 51.56 224 ARG A C 1
ATOM 1801 O O . ARG A 1 224 ? -44.914 5.294 121.168 1.00 51.56 224 ARG A O 1
ATOM 1808 N N . LEU A 1 225 ? -43.704 5.963 119.413 1.00 54.34 225 LEU A N 1
ATOM 1809 C CA . LEU A 1 225 ? -42.842 4.781 119.382 1.00 54.34 225 LEU A CA 1
ATOM 1810 C C . LEU A 1 225 ? -41.384 5.238 119.456 1.00 54.34 225 LEU A C 1
ATOM 1812 O O . LEU A 1 225 ? -40.721 5.439 118.445 1.00 54.34 225 LEU A O 1
ATOM 1816 N N . SER A 1 226 ? -40.896 5.440 120.681 1.00 55.44 226 SER A N 1
ATOM 1817 C CA . SER A 1 226 ? -39.461 5.475 120.952 1.00 55.44 226 SER A CA 1
ATOM 1818 C C . SER A 1 226 ? -38.954 4.035 120.973 1.00 55.44 226 SER A C 1
ATOM 1820 O O . SER A 1 226 ? -39.335 3.261 121.855 1.00 55.44 226 SER A O 1
ATOM 1822 N N . PHE A 1 227 ? -38.102 3.665 120.018 1.00 53.59 227 PHE A N 1
ATOM 1823 C CA . PHE A 1 227 ? -37.334 2.427 120.101 1.00 53.59 227 PHE A CA 1
ATOM 1824 C C . PHE A 1 227 ? -36.339 2.554 121.262 1.00 53.59 227 PHE A C 1
ATOM 1826 O O . PHE A 1 227 ? -35.298 3.191 121.128 1.00 53.59 227 PHE A O 1
ATOM 1833 N N . ASN A 1 228 ? -36.680 1.982 122.418 1.00 47.41 228 ASN A N 1
ATOM 1834 C CA . ASN A 1 228 ? -35.714 1.769 123.489 1.00 47.41 228 ASN A CA 1
ATOM 1835 C C . ASN A 1 228 ? -34.820 0.597 123.088 1.00 47.41 228 ASN A C 1
ATOM 1837 O O . ASN A 1 228 ? -35.255 -0.552 123.049 1.00 47.41 228 ASN A O 1
ATOM 1841 N N . LEU A 1 229 ? -33.576 0.925 122.763 1.00 50.03 229 LEU A N 1
ATOM 1842 C CA . LEU A 1 229 ? -32.490 -0.019 122.552 1.00 50.03 229 LEU A CA 1
ATOM 1843 C C . LEU A 1 229 ? -32.086 -0.566 123.934 1.00 50.03 229 LEU A C 1
ATOM 1845 O O . LEU A 1 229 ? -31.661 0.195 124.801 1.00 50.03 229 LEU A O 1
ATOM 1849 N N . LEU A 1 230 ? -32.292 -1.862 124.159 1.00 45.06 230 LEU A N 1
ATOM 1850 C CA . LEU A 1 230 ? -31.957 -2.576 125.393 1.00 45.06 230 LEU A CA 1
ATOM 1851 C C . LEU A 1 230 ? -31.204 -3.853 125.001 1.00 45.06 230 LEU A C 1
ATOM 1853 O O . LEU A 1 230 ? -31.801 -4.726 124.373 1.00 45.06 230 LEU A O 1
ATOM 1857 N N . GLY A 1 231 ? -29.929 -3.938 125.399 1.00 41.31 231 GLY A N 1
ATOM 1858 C CA . GLY A 1 231 ? -29.070 -5.125 125.275 1.00 41.31 231 GLY A CA 1
ATOM 1859 C C . GLY A 1 231 ? -27.968 -4.984 124.245 1.00 41.31 231 GLY A C 1
ATOM 1860 O O . GLY A 1 231 ? -28.214 -5.389 123.091 1.00 41.31 231 GLY A O 1
#

Nearest PDB structures (foldseek):
  5ys6-assembly1_A  TM=2.811E-01  e=8.937E+00  Suid alphaherpesvirus 1